Protein AF-A0A344W932-F1 (afdb_monomer)

Secondary structure (DSSP, 8-state):
--HHHHHIIIIIHHHHHSHHHHHHHHHHHHHHHHHHHHHSSSHHHHHHIIIIIIHHHTTSSSSEEEEEEEGGGTTPPS-TTEEEEESS-HHHHHHHHHHHHTSTT--HHHHHHHTHHHHGGGGEEEEEETTTTSTTTB--S-S-HHHHHTTTTBTT--EEE-HHHHHHHHHHHHT------

Solvent-accessible surface area (backbone atoms only — not comparable to full-atom values): 9748 Å² total; per-residue (Å²): 127,46,48,53,60,49,22,49,74,66,32,44,60,56,50,60,66,30,66,60,55,32,49,45,24,50,50,27,32,53,50,31,57,62,49,41,77,76,19,66,77,49,67,71,44,31,53,46,37,20,31,51,38,37,22,31,26,22,59,38,63,76,50,41,77,29,31,35,21,28,61,93,35,54,90,57,75,92,48,98,63,48,43,78,44,51,61,58,32,36,50,54,37,14,51,56,50,48,59,53,60,70,38,96,82,56,47,71,70,58,38,58,75,75,42,45,76,81,49,50,51,52,38,21,24,32,37,31,35,52,74,53,70,32,68,91,26,36,54,71,98,76,68,55,71,67,42,30,36,55,44,70,43,45,59,90,62,58,72,43,80,23,66,71,51,36,53,53,46,52,54,49,52,74,66,60,72,77,79,86,1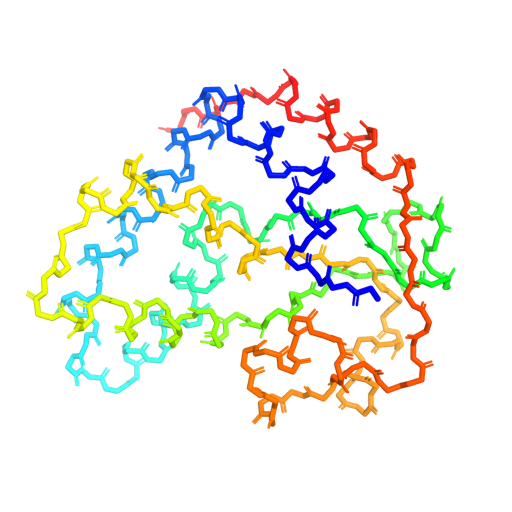26

Structure (mmCIF, N/CA/C/O backbone):
data_AF-A0A344W932-F1
#
_entry.id   AF-A0A344W932-F1
#
loop_
_atom_site.group_PDB
_atom_site.id
_atom_site.type_symbol
_atom_site.label_atom_id
_atom_site.label_alt_id
_atom_site.label_comp_id
_atom_site.label_asym_id
_atom_site.label_entity_id
_atom_site.label_seq_id
_atom_site.pdbx_PDB_ins_code
_atom_site.Cartn_x
_atom_site.Cartn_y
_atom_site.Cartn_z
_atom_site.occupancy
_atom_site.B_iso_or_equiv
_atom_site.auth_seq_id
_atom_site.auth_comp_id
_atom_site.auth_asym_id
_atom_site.auth_atom_id
_atom_site.pdbx_PDB_model_num
ATOM 1 N N . MET A 1 1 ? 5.923 -15.553 -8.377 1.00 89.62 1 MET A N 1
ATOM 2 C CA . MET A 1 1 ? 6.201 -14.337 -7.582 1.00 89.62 1 MET A CA 1
ATOM 3 C C . MET A 1 1 ? 4.904 -13.943 -6.907 1.00 89.62 1 MET A C 1
ATOM 5 O O . MET A 1 1 ? 3.889 -13.941 -7.589 1.00 89.62 1 MET A O 1
ATOM 9 N N . ASN A 1 2 ? 4.930 -13.654 -5.610 1.00 96.88 2 ASN A N 1
ATOM 10 C CA . ASN A 1 2 ? 3.768 -13.218 -4.841 1.00 96.88 2 ASN A CA 1
ATOM 11 C C . ASN A 1 2 ? 4.062 -11.823 -4.277 1.00 96.88 2 ASN A C 1
ATOM 13 O O . ASN A 1 2 ? 5.136 -11.599 -3.720 1.00 96.88 2 ASN A O 1
ATOM 17 N N . PHE A 1 3 ? 3.149 -10.868 -4.456 1.00 98.31 3 PHE A N 1
ATOM 18 C CA . PHE A 1 3 ? 3.412 -9.476 -4.101 1.00 98.31 3 PHE A CA 1
ATOM 19 C C . PHE A 1 3 ? 3.654 -9.270 -2.607 1.00 98.31 3 PHE A C 1
ATOM 21 O O . PHE A 1 3 ? 4.560 -8.526 -2.230 1.00 98.31 3 PHE A O 1
ATOM 28 N N . LYS A 1 4 ? 2.841 -9.918 -1.767 1.00 98.44 4 LYS A N 1
ATOM 29 C CA . LYS A 1 4 ? 2.933 -9.808 -0.312 1.00 98.44 4 LYS A CA 1
ATOM 30 C C . LYS A 1 4 ? 4.286 -10.323 0.159 1.00 98.44 4 LYS A C 1
ATOM 32 O O . LYS A 1 4 ? 4.973 -9.621 0.898 1.00 98.44 4 LYS A O 1
ATOM 37 N N . ASP A 1 5 ? 4.690 -11.494 -0.322 1.00 98.31 5 ASP A N 1
ATOM 38 C CA . ASP A 1 5 ? 5.951 -12.123 0.076 1.00 98.31 5 ASP A CA 1
ATOM 39 C C . ASP A 1 5 ? 7.158 -11.277 -0.337 1.00 98.31 5 ASP A C 1
ATOM 41 O O . ASP A 1 5 ? 8.039 -11.006 0.480 1.00 98.31 5 ASP A O 1
ATOM 45 N N . GLU A 1 6 ? 7.171 -10.774 -1.575 1.00 98.19 6 GLU A N 1
ATOM 46 C CA . GLU A 1 6 ? 8.249 -9.909 -2.062 1.00 98.19 6 GLU A CA 1
ATOM 47 C C . GLU A 1 6 ? 8.301 -8.567 -1.318 1.00 98.19 6 GLU A C 1
ATOM 49 O O . GLU A 1 6 ? 9.376 -8.113 -0.923 1.00 98.19 6 GLU A O 1
ATOM 54 N N . PHE A 1 7 ? 7.156 -7.920 -1.080 1.00 98.31 7 PHE A N 1
ATOM 55 C CA . PHE A 1 7 ? 7.111 -6.674 -0.309 1.00 98.31 7 PHE A CA 1
ATOM 56 C C . PHE A 1 7 ? 7.635 -6.885 1.118 1.00 98.31 7 PHE A C 1
ATOM 58 O O . PHE A 1 7 ? 8.452 -6.096 1.611 1.00 98.31 7 PHE A O 1
ATOM 65 N N . ASN A 1 8 ? 7.189 -7.967 1.762 1.00 98.25 8 ASN A N 1
ATOM 66 C CA . ASN A 1 8 ? 7.561 -8.311 3.128 1.00 98.25 8 ASN A CA 1
ATOM 67 C C . ASN A 1 8 ? 9.055 -8.587 3.255 1.00 98.25 8 ASN A C 1
ATOM 69 O O . ASN A 1 8 ? 9.704 -8.030 4.140 1.00 98.25 8 ASN A O 1
ATOM 73 N N . LYS A 1 9 ? 9.602 -9.372 2.325 1.00 97.56 9 LYS A N 1
ATOM 74 C CA . LYS A 1 9 ? 11.029 -9.678 2.238 1.00 97.56 9 LYS A CA 1
ATOM 75 C C . LYS A 1 9 ? 11.884 -8.425 2.031 1.00 97.56 9 LYS A C 1
ATOM 77 O O . LYS A 1 9 ? 12.947 -8.297 2.634 1.00 97.56 9 LYS A O 1
ATOM 82 N N . ASN A 1 10 ? 11.446 -7.509 1.168 1.00 96.62 10 ASN A N 1
ATOM 83 C CA . ASN A 1 10 ? 12.315 -6.438 0.684 1.00 96.62 10 ASN A CA 1
ATOM 84 C C . ASN A 1 10 ? 12.270 -5.174 1.552 1.00 96.62 10 ASN A C 1
ATOM 86 O O . ASN A 1 10 ? 13.324 -4.583 1.818 1.00 96.62 10 ASN A O 1
ATOM 90 N N . LEU A 1 11 ? 11.072 -4.723 1.950 1.00 97.69 11 LEU A N 1
ATOM 91 C CA . LEU A 1 11 ? 10.885 -3.373 2.498 1.00 97.69 11 LEU A CA 1
ATOM 92 C C . LEU A 1 11 ? 9.936 -3.257 3.701 1.00 97.69 11 LEU A C 1
ATOM 94 O O . LEU A 1 11 ? 10.068 -2.264 4.415 1.00 97.69 11 LEU A O 1
ATOM 98 N N . ARG A 1 12 ? 9.042 -4.220 3.993 1.00 98.06 12 ARG A N 1
ATOM 99 C CA . ARG A 1 12 ? 8.123 -4.127 5.159 1.00 98.06 12 ARG A CA 1
ATOM 100 C C . ARG A 1 12 ? 8.870 -3.807 6.449 1.00 98.06 12 ARG A C 1
ATOM 102 O O . ARG A 1 12 ? 8.523 -2.856 7.144 1.00 98.06 12 ARG A O 1
ATOM 109 N N . ASP A 1 13 ? 9.906 -4.584 6.750 1.00 98.25 13 ASP A N 1
ATOM 110 C CA . ASP A 1 13 ? 10.657 -4.423 7.997 1.00 98.25 13 ASP A CA 1
ATOM 111 C C . ASP A 1 13 ? 11.526 -3.159 7.994 1.00 98.25 13 ASP A C 1
ATOM 113 O O . ASP A 1 13 ? 11.762 -2.587 9.053 1.00 98.25 13 ASP A O 1
ATOM 117 N N . ALA A 1 14 ? 11.923 -2.653 6.821 1.00 97.75 14 ALA A N 1
ATOM 118 C CA . ALA A 1 14 ? 12.576 -1.349 6.722 1.00 97.75 14 ALA A CA 1
ATOM 119 C C . ALA A 1 14 ? 11.595 -0.216 7.071 1.00 97.75 14 ALA A C 1
ATOM 121 O O . ALA A 1 14 ? 11.908 0.609 7.928 1.00 97.75 14 ALA A O 1
ATOM 122 N N . TYR A 1 15 ? 10.401 -0.211 6.461 1.00 97.38 15 TYR A N 1
ATOM 123 C CA . TYR A 1 15 ? 9.336 0.756 6.757 1.00 97.38 15 TYR A CA 1
ATOM 124 C C . TYR A 1 15 ? 8.955 0.734 8.242 1.00 97.38 15 TYR A C 1
ATOM 126 O O . TYR A 1 15 ? 8.916 1.778 8.887 1.00 97.38 15 TYR A O 1
ATOM 134 N N . TRP A 1 16 ? 8.718 -0.458 8.794 1.00 97.38 16 TRP A N 1
ATOM 135 C CA . TRP A 1 16 ? 8.296 -0.625 10.187 1.00 97.38 16 TRP A CA 1
ATOM 136 C C . TRP A 1 16 ? 9.422 -0.402 11.207 1.00 97.38 16 TRP A C 1
ATOM 138 O O . TRP A 1 16 ? 9.166 -0.046 12.358 1.00 97.38 16 TRP A O 1
ATOM 148 N N . GLY A 1 17 ? 10.672 -0.640 10.805 1.00 97.00 17 GLY A N 1
ATOM 149 C CA . GLY A 1 17 ? 11.851 -0.514 11.660 1.00 97.00 17 GLY A CA 1
ATOM 150 C C . GLY A 1 17 ? 12.281 0.932 11.914 1.00 97.00 17 GLY A C 1
ATOM 151 O O . GLY A 1 17 ? 12.929 1.199 12.924 1.00 97.00 17 GLY A O 1
ATOM 152 N N . ASN A 1 18 ? 11.908 1.882 11.049 1.00 96.50 18 ASN A N 1
ATOM 153 C CA . ASN A 1 18 ? 12.120 3.304 11.318 1.00 96.50 18 ASN A CA 1
ATOM 154 C C . ASN A 1 18 ? 11.007 3.839 12.234 1.00 96.50 18 ASN A C 1
ATOM 156 O O . ASN A 1 18 ? 9.842 3.871 11.846 1.00 96.50 18 ASN A O 1
ATOM 160 N N . ALA A 1 19 ? 11.372 4.311 13.430 1.00 96.06 19 ALA A N 1
ATOM 161 C CA . ALA A 1 19 ? 10.412 4.756 14.440 1.00 96.06 19 ALA A CA 1
ATOM 162 C C . ALA A 1 19 ? 9.511 5.916 13.978 1.00 96.06 19 ALA A C 1
ATOM 164 O O . ALA A 1 19 ? 8.306 5.861 14.199 1.00 96.06 19 ALA A O 1
ATOM 165 N N . GLN A 1 20 ? 10.069 6.930 13.309 1.00 94.94 20 GLN A N 1
ATOM 166 C CA . GLN A 1 20 ? 9.305 8.102 12.857 1.00 94.94 20 GLN A CA 1
ATOM 167 C C . GLN A 1 20 ? 8.357 7.755 11.706 1.00 94.94 20 GLN A C 1
ATOM 169 O O . GLN A 1 20 ? 7.253 8.283 11.615 1.00 94.94 20 GLN A O 1
ATOM 174 N N . MET A 1 21 ? 8.781 6.853 10.820 1.00 95.25 21 MET A N 1
ATOM 175 C CA . MET A 1 21 ? 7.947 6.383 9.718 1.00 95.25 21 MET A CA 1
ATOM 176 C C . MET A 1 21 ? 6.843 5.449 10.212 1.00 95.25 21 MET A C 1
ATOM 178 O O . MET A 1 21 ? 5.704 5.565 9.769 1.00 95.25 21 MET A O 1
ATOM 182 N N . ARG A 1 22 ? 7.155 4.560 11.163 1.00 96.19 22 ARG A N 1
ATOM 183 C CA . ARG A 1 22 ? 6.153 3.735 11.842 1.00 96.19 22 ARG A CA 1
ATOM 184 C C . ARG A 1 22 ? 5.109 4.608 12.530 1.00 96.19 22 ARG A C 1
ATOM 186 O O . ARG A 1 22 ? 3.925 4.379 12.329 1.00 96.19 22 ARG A O 1
ATOM 193 N N . GLU A 1 23 ? 5.531 5.626 13.274 1.00 95.69 23 GLU A N 1
ATOM 194 C CA . GLU A 1 23 ? 4.614 6.572 13.918 1.00 95.69 23 GLU A CA 1
ATOM 195 C C . GLU A 1 23 ? 3.706 7.275 12.890 1.00 95.69 23 GLU A C 1
ATOM 197 O O . GLU A 1 23 ? 2.489 7.298 13.068 1.00 95.69 23 GLU A O 1
ATOM 202 N N . GLU A 1 24 ? 4.257 7.762 11.769 1.00 95.12 24 GLU A N 1
ATOM 203 C CA . GLU A 1 24 ? 3.455 8.350 10.685 1.00 95.12 24 GLU A CA 1
ATOM 204 C C . GLU A 1 24 ? 2.429 7.349 10.123 1.00 95.12 24 GLU A C 1
ATOM 206 O O . GLU A 1 24 ? 1.264 7.702 9.925 1.00 95.12 24 GLU A O 1
ATOM 211 N N . ILE A 1 25 ? 2.836 6.101 9.879 1.00 97.00 25 ILE A N 1
ATOM 212 C CA . ILE A 1 25 ? 1.958 5.031 9.390 1.00 97.00 25 ILE A CA 1
ATOM 213 C C . ILE A 1 25 ? 0.813 4.778 10.379 1.00 97.00 25 ILE A C 1
ATOM 215 O O . ILE A 1 25 ? -0.354 4.788 9.982 1.00 97.00 25 ILE A O 1
ATOM 219 N N . GLU A 1 26 ? 1.133 4.577 11.658 1.00 97.56 26 GLU A N 1
ATOM 220 C CA . GLU A 1 26 ? 0.154 4.286 12.707 1.00 97.56 26 GLU A CA 1
ATOM 221 C C . GLU A 1 26 ? -0.840 5.439 12.889 1.00 97.56 26 GLU A C 1
ATOM 223 O O . GLU A 1 26 ? -2.047 5.213 12.987 1.00 97.56 26 GLU A O 1
ATOM 228 N N . GLU A 1 27 ? -0.364 6.685 12.904 1.00 96.31 27 GLU A N 1
ATOM 229 C CA . GLU A 1 27 ? -1.223 7.858 13.053 1.00 96.31 27 GLU A CA 1
ATOM 230 C C . GLU A 1 27 ? -2.158 8.069 11.864 1.00 96.31 27 GLU A C 1
ATOM 232 O O . GLU A 1 27 ? -3.342 8.363 12.060 1.00 96.31 27 GLU A O 1
ATOM 237 N N . ASN A 1 28 ? -1.658 7.900 10.637 1.00 97.00 28 ASN A N 1
ATOM 238 C CA . ASN A 1 28 ? -2.491 8.019 9.444 1.00 97.00 28 ASN A CA 1
ATOM 239 C C . ASN A 1 28 ? -3.553 6.919 9.401 1.00 97.00 28 ASN A C 1
ATOM 241 O O . ASN A 1 28 ? -4.721 7.219 9.135 1.00 97.00 28 ASN A O 1
ATOM 245 N N . PHE A 1 29 ? -3.188 5.682 9.746 1.00 98.00 29 PHE A N 1
ATOM 246 C CA . PHE A 1 29 ? -4.142 4.578 9.823 1.00 98.00 29 PHE A CA 1
ATOM 247 C C . PHE A 1 29 ? -5.203 4.856 10.889 1.00 98.00 29 PHE A C 1
ATOM 249 O O . PHE A 1 29 ? -6.404 4.803 10.616 1.00 98.00 29 PHE A O 1
ATOM 256 N N . A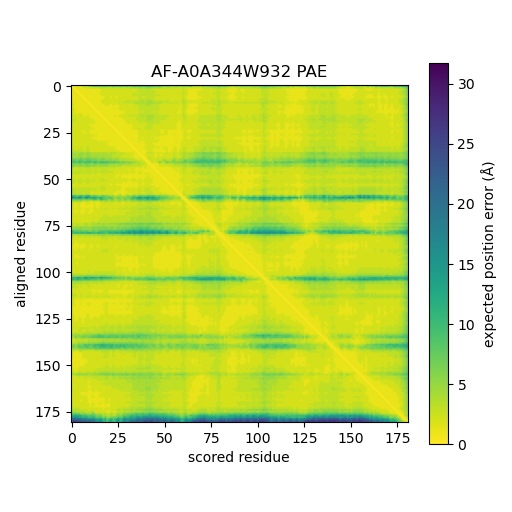RG A 1 30 ? -4.773 5.266 12.091 1.00 97.50 30 ARG A N 1
ATOM 257 C CA . ARG A 1 30 ? -5.662 5.644 13.196 1.00 97.50 30 ARG A CA 1
ATOM 258 C C . ARG A 1 30 ? -6.621 6.764 12.791 1.00 97.50 30 ARG A C 1
ATOM 260 O O . ARG A 1 30 ? -7.812 6.688 13.096 1.00 97.50 30 ARG A O 1
ATOM 267 N N . SER A 1 31 ? -6.120 7.795 12.111 1.00 96.38 31 SER A N 1
ATOM 268 C CA . SER A 1 31 ? -6.920 8.915 11.606 1.00 96.38 31 SER A CA 1
ATOM 269 C C . SER A 1 31 ? -7.948 8.455 10.571 1.00 96.38 31 SER A C 1
ATOM 271 O O . SER A 1 31 ? -9.129 8.791 10.687 1.00 96.38 31 SER A O 1
ATOM 273 N N . ALA A 1 32 ? -7.542 7.625 9.607 1.00 97.00 32 ALA A N 1
ATOM 274 C CA . ALA A 1 32 ? -8.447 7.066 8.611 1.00 97.00 32 ALA A CA 1
ATOM 275 C C . ALA A 1 32 ? -9.543 6.204 9.264 1.00 97.00 32 ALA A C 1
ATOM 277 O O . ALA A 1 32 ? -10.718 6.374 8.939 1.00 97.00 32 ALA A O 1
ATOM 278 N N . CYS A 1 33 ? -9.212 5.361 10.249 1.00 96.75 33 CYS A N 1
ATOM 279 C CA . CYS A 1 33 ? -10.206 4.601 11.016 1.00 96.75 33 CYS A CA 1
ATOM 280 C C . CYS A 1 33 ? -11.191 5.506 11.770 1.00 96.75 33 CYS A C 1
ATOM 282 O O . CYS A 1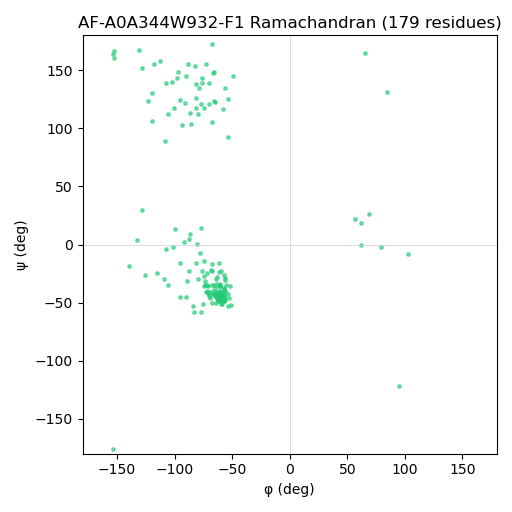 33 ? -12.386 5.231 11.772 1.00 96.75 33 CYS A O 1
ATOM 284 N N . LYS A 1 34 ? -10.739 6.608 12.384 1.00 95.69 34 LYS A N 1
ATOM 285 C CA . LYS A 1 34 ? -11.649 7.563 13.050 1.00 95.69 34 LYS A CA 1
ATOM 286 C C . LYS A 1 34 ? -12.642 8.187 12.064 1.00 95.69 34 LYS A C 1
ATOM 288 O O . LYS A 1 34 ? -13.818 8.330 12.389 1.00 95.69 34 LYS A O 1
ATOM 293 N N . GLN A 1 35 ? -12.185 8.511 10.854 1.00 96.19 35 GLN A N 1
ATOM 294 C CA . GLN A 1 35 ? -13.025 9.090 9.801 1.00 96.19 35 GLN A CA 1
ATOM 295 C C . GLN A 1 35 ? -14.084 8.113 9.265 1.00 96.19 35 GLN A C 1
ATOM 297 O O . GLN A 1 35 ? -15.110 8.562 8.758 1.00 96.19 35 GLN A O 1
ATOM 302 N N . TYR A 1 36 ? -13.881 6.797 9.404 1.00 96.44 36 TYR A N 1
ATOM 303 C CA . TYR A 1 36 ? -14.835 5.784 8.938 1.00 96.44 36 TYR A CA 1
ATOM 304 C C . TYR A 1 36 ? -16.225 5.964 9.556 1.00 96.44 36 TYR A C 1
ATOM 306 O O . TYR A 1 36 ? -17.225 5.932 8.845 1.00 96.44 36 TYR A O 1
ATOM 314 N N . ASN A 1 37 ? -16.299 6.235 10.863 1.00 91.06 37 ASN A N 1
ATOM 315 C CA . ASN A 1 37 ? -17.577 6.375 11.565 1.00 91.06 37 ASN A CA 1
ATOM 316 C C . ASN A 1 37 ? -18.447 7.511 11.014 1.00 91.06 37 ASN A C 1
ATOM 318 O O . ASN A 1 37 ? -19.666 7.373 10.989 1.00 91.06 37 ASN A O 1
ATOM 322 N N . ALA A 1 38 ? -17.830 8.598 10.546 1.00 92.88 38 ALA A N 1
ATOM 323 C CA . ALA A 1 38 ? -18.539 9.697 9.897 1.00 92.88 38 ALA A CA 1
ATOM 324 C C . ALA A 1 38 ? -18.872 9.389 8.424 1.00 92.88 38 ALA A C 1
ATOM 326 O O . ALA A 1 38 ? -19.865 9.882 7.895 1.00 92.88 38 ALA A O 1
ATOM 327 N N . ALA A 1 39 ? -18.049 8.578 7.756 1.00 94.81 39 ALA A N 1
ATOM 328 C CA . ALA A 1 39 ? -18.176 8.293 6.331 1.00 94.81 39 ALA A CA 1
ATOM 329 C C . ALA A 1 39 ? -19.112 7.120 5.996 1.00 94.81 39 ALA A C 1
ATOM 331 O O . ALA A 1 39 ? -19.603 7.061 4.873 1.00 94.81 39 ALA A O 1
ATOM 332 N N . LYS A 1 40 ? -19.353 6.187 6.928 1.00 93.62 40 LYS A N 1
ATOM 333 C CA . LYS A 1 40 ? -19.992 4.890 6.637 1.00 93.62 40 LYS A CA 1
ATOM 334 C C . LYS A 1 40 ? -21.467 4.949 6.228 1.00 93.62 40 LYS A C 1
ATOM 336 O O . LYS A 1 40 ? -21.935 4.018 5.583 1.00 93.62 40 LYS A O 1
ATOM 341 N N . THR A 1 41 ? -22.195 6.013 6.575 1.00 90.38 41 THR A N 1
ATOM 342 C CA . THR A 1 41 ? -23.639 6.104 6.284 1.00 90.38 41 THR A CA 1
ATOM 343 C C . THR A 1 41 ? -23.922 6.601 4.861 1.00 90.38 41 THR A C 1
ATOM 345 O O . THR A 1 41 ? -24.649 5.926 4.133 1.00 90.38 41 THR A O 1
ATOM 348 N N . PRO A 1 42 ? -23.370 7.742 4.399 1.00 91.88 42 PRO A N 1
ATOM 349 C CA . PRO A 1 42 ? -23.628 8.211 3.041 1.00 91.88 42 PRO A CA 1
ATOM 350 C C . PRO A 1 42 ? -22.724 7.489 2.034 1.00 91.88 42 PRO A C 1
ATOM 352 O O . PRO A 1 42 ? -21.499 7.528 2.149 1.00 91.88 42 PRO A O 1
ATOM 355 N N . TYR A 1 43 ? -23.306 6.887 0.993 1.00 89.75 43 TYR A N 1
ATOM 356 C CA . TYR A 1 43 ? -22.556 6.107 -0.005 1.00 89.75 43 TYR A CA 1
ATOM 357 C C . TYR A 1 43 ? -21.386 6.880 -0.643 1.00 89.75 43 TYR A C 1
ATOM 359 O O . TYR A 1 43 ? -20.284 6.352 -0.803 1.00 89.75 43 TYR A O 1
ATOM 367 N N . ASN A 1 44 ? -21.601 8.150 -0.995 1.00 93.38 44 ASN A N 1
ATOM 368 C CA . ASN A 1 44 ? -20.568 9.003 -1.586 1.00 93.38 44 ASN A CA 1
ATOM 369 C C . ASN A 1 44 ? -19.401 9.267 -0.618 1.00 93.38 44 ASN A C 1
ATOM 371 O O . ASN A 1 44 ? -18.244 9.273 -1.046 1.00 93.38 44 ASN A O 1
ATOM 375 N N . GLN A 1 45 ? -19.688 9.437 0.675 1.00 96.31 45 GLN A N 1
ATOM 376 C CA . GLN A 1 45 ? -18.675 9.608 1.716 1.00 96.31 45 GLN A CA 1
ATOM 377 C C . GLN A 1 45 ? -17.906 8.309 1.950 1.00 96.31 45 GLN A C 1
ATOM 379 O O . GLN A 1 45 ? -16.677 8.335 1.994 1.00 96.31 45 GLN A O 1
ATOM 384 N N . LEU A 1 46 ? -18.596 7.167 1.993 1.00 97.25 46 LEU A N 1
ATOM 385 C CA . LEU A 1 46 ? -17.964 5.858 2.134 1.00 97.25 46 LEU A CA 1
ATOM 386 C C . LEU A 1 46 ? -17.035 5.550 0.951 1.00 97.25 46 LEU A C 1
ATOM 388 O O . LEU A 1 46 ? -15.890 5.144 1.144 1.00 97.25 46 LEU A O 1
ATOM 392 N N . SER A 1 47 ? -17.477 5.825 -0.278 1.00 96.94 47 SER A N 1
ATOM 393 C CA . SER A 1 47 ? -16.645 5.693 -1.482 1.00 96.94 47 SER A CA 1
ATOM 394 C C . SER A 1 47 ? -15.409 6.606 -1.431 1.00 96.94 47 SER A C 1
ATOM 396 O O . SER A 1 47 ? -14.284 6.176 -1.716 1.00 96.94 47 SER A O 1
ATOM 398 N N . GLY A 1 48 ? -15.590 7.857 -0.992 1.00 97.38 48 GLY A N 1
ATOM 399 C CA . GLY A 1 48 ? -14.501 8.807 -0.767 1.00 97.38 48 GLY A CA 1
ATOM 400 C C . GLY A 1 48 ? -13.509 8.340 0.302 1.00 97.38 48 GLY A C 1
ATOM 401 O O . GLY A 1 48 ? -12.296 8.448 0.100 1.00 97.38 48 GLY A O 1
ATOM 402 N N . TRP A 1 49 ? -14.005 7.775 1.401 1.00 97.94 49 TRP A N 1
ATOM 403 C CA . TRP A 1 49 ? -13.196 7.211 2.475 1.00 97.94 49 TRP A CA 1
ATOM 404 C C . TRP A 1 49 ? -12.384 6.007 1.991 1.00 97.94 49 TRP A C 1
ATOM 406 O O . TRP A 1 49 ? -11.159 6.020 2.138 1.00 97.94 49 TRP A O 1
ATOM 416 N N . ARG A 1 50 ? -13.026 5.034 1.321 1.00 97.94 50 ARG A N 1
ATOM 417 C CA . ARG A 1 50 ? -12.372 3.831 0.773 1.00 97.94 50 ARG A CA 1
ATOM 418 C C . ARG A 1 50 ? -11.203 4.212 -0.126 1.00 97.94 50 ARG A C 1
ATOM 420 O O . ARG A 1 50 ? -10.078 3.770 0.082 1.00 97.94 50 ARG A O 1
ATOM 427 N N . LYS A 1 51 ? -11.456 5.080 -1.109 1.00 96.56 51 LYS A N 1
ATOM 428 C CA . LYS A 1 51 ? -10.468 5.447 -2.128 1.00 96.56 51 LYS A CA 1
ATOM 429 C C . LYS A 1 51 ? -9.389 6.392 -1.604 1.00 96.56 51 LYS A C 1
ATOM 431 O O . LYS A 1 51 ? -8.207 6.164 -1.848 1.00 96.56 51 LYS A O 1
ATOM 436 N N . ASN A 1 52 ? -9.780 7.496 -0.966 1.00 95.75 52 ASN A N 1
ATOM 437 C CA . ASN A 1 52 ? -8.860 8.602 -0.697 1.00 95.75 52 ASN A CA 1
ATOM 438 C C . ASN A 1 52 ? -8.237 8.517 0.692 1.00 95.75 52 ASN A C 1
ATOM 440 O O . ASN A 1 52 ? -7.028 8.717 0.807 1.00 95.75 52 ASN A O 1
ATOM 444 N N . GLN A 1 53 ? -9.039 8.234 1.721 1.00 96.38 53 GLN A N 1
ATOM 445 C CA . GLN A 1 53 ? -8.560 8.265 3.102 1.00 96.38 53 GLN A CA 1
ATOM 446 C C . GLN A 1 53 ? -7.877 6.960 3.473 1.00 96.38 53 GLN A C 1
ATOM 448 O O . GLN A 1 53 ? -6.687 6.974 3.763 1.00 96.38 53 GLN A O 1
ATOM 453 N N . MET A 1 54 ? -8.573 5.830 3.369 1.00 97.88 54 MET A N 1
ATOM 454 C CA . MET A 1 54 ? -7.985 4.541 3.712 1.00 97.88 54 MET A CA 1
ATOM 455 C C . MET A 1 54 ? -7.047 4.040 2.611 1.00 97.88 54 MET A C 1
ATOM 457 O O . MET A 1 54 ? -5.849 3.870 2.825 1.00 97.88 54 MET A O 1
ATOM 461 N N . GLY A 1 55 ? -7.552 3.882 1.389 1.00 97.44 55 GLY A N 1
ATOM 462 C CA . GLY A 1 55 ? -6.770 3.327 0.289 1.00 97.44 55 GLY A CA 1
ATOM 463 C C . GLY A 1 55 ? -5.605 4.197 -0.166 1.00 97.44 55 GLY A C 1
ATOM 464 O O . GLY A 1 55 ? -4.521 3.703 -0.468 1.00 97.44 55 GLY A O 1
ATOM 465 N N . GLY A 1 56 ? -5.828 5.508 -0.219 1.00 95.75 56 GLY A N 1
ATOM 466 C CA . GLY A 1 56 ? -4.850 6.464 -0.716 1.00 95.75 56 GLY A CA 1
ATOM 467 C C . GLY A 1 56 ? -3.898 7.004 0.344 1.00 95.75 56 GLY A C 1
ATOM 468 O O . GLY A 1 56 ? -2.782 7.355 -0.014 1.00 95.75 56 GLY A O 1
ATOM 469 N N . ARG A 1 57 ? -4.317 7.128 1.607 1.00 95.50 57 ARG A N 1
ATOM 470 C CA . ARG A 1 57 ? -3.551 7.816 2.666 1.00 95.50 57 ARG A CA 1
ATOM 471 C C . ARG A 1 57 ? -3.466 7.031 3.975 1.00 95.50 57 ARG A C 1
ATOM 473 O O . ARG A 1 57 ? -2.880 7.530 4.927 1.00 95.50 57 ARG A O 1
ATOM 480 N N . GLY A 1 58 ? -3.996 5.807 4.025 1.00 96.56 58 GLY A N 1
ATOM 481 C CA . GLY A 1 58 ? -4.120 5.031 5.262 1.00 96.56 58 GLY A CA 1
ATOM 482 C C . GLY A 1 58 ? -2.795 4.702 5.945 1.00 96.56 58 GLY A C 1
ATOM 483 O O . GLY A 1 58 ? -2.805 4.363 7.114 1.00 96.56 58 GLY A O 1
ATOM 484 N N . VAL A 1 59 ? -1.660 4.842 5.257 1.00 96.00 59 VAL A N 1
ATOM 485 C CA . VAL A 1 59 ? -0.310 4.665 5.823 1.00 96.00 59 VAL A CA 1
ATOM 486 C C . VAL A 1 59 ? 0.601 5.867 5.528 1.00 96.00 59 VAL A C 1
ATOM 488 O O . VAL A 1 59 ? 1.812 5.729 5.376 1.00 96.00 59 VAL A O 1
ATOM 491 N N . GLY A 1 60 ? 0.014 7.061 5.397 1.00 88.06 60 GLY A N 1
ATOM 492 C CA . GLY A 1 60 ? 0.735 8.312 5.154 1.00 88.06 60 GLY A CA 1
ATOM 493 C C . GLY A 1 60 ? 0.819 8.679 3.678 1.00 88.06 60 GLY A C 1
ATOM 494 O O . GLY A 1 60 ? -0.204 8.871 3.010 1.00 88.06 60 GLY A O 1
ATOM 495 N N . ARG A 1 61 ? 2.045 8.833 3.154 1.00 77.56 61 ARG A N 1
ATOM 496 C CA . ARG A 1 61 ? 2.275 9.120 1.725 1.00 77.56 61 ARG A CA 1
ATOM 497 C C . ARG A 1 61 ? 1.468 8.148 0.870 1.00 77.56 61 ARG A C 1
ATOM 499 O O . ARG A 1 61 ? 1.316 6.991 1.241 1.00 77.56 61 ARG A O 1
ATOM 506 N N . ARG A 1 62 ? 0.968 8.614 -0.285 1.00 85.81 62 ARG A N 1
ATOM 507 C CA . ARG A 1 62 ? 0.178 7.786 -1.210 1.00 85.81 62 ARG A CA 1
ATOM 508 C C . ARG A 1 62 ? 0.950 6.519 -1.561 1.00 85.81 62 ARG A C 1
ATOM 510 O O . ARG A 1 62 ? 1.715 6.601 -2.510 1.00 85.81 62 ARG A O 1
ATOM 517 N N . GLY A 1 63 ? 0.748 5.419 -0.836 1.00 92.94 63 GLY A N 1
ATOM 518 C CA . GLY A 1 63 ? 1.396 4.107 -0.939 1.00 92.94 63 GLY A CA 1
ATOM 519 C C . GLY A 1 63 ? 2.899 4.018 -0.617 1.00 92.94 63 GLY A C 1
ATOM 520 O O . GLY A 1 63 ? 3.626 5.012 -0.598 1.00 92.94 63 GLY A O 1
ATOM 521 N N . LEU A 1 64 ? 3.359 2.781 -0.426 1.00 97.19 64 LEU A N 1
ATOM 522 C CA . LEU A 1 64 ? 4.725 2.386 -0.067 1.00 97.19 64 LEU A CA 1
ATOM 523 C C . LEU A 1 64 ? 5.415 1.748 -1.279 1.00 97.19 64 LEU A C 1
ATOM 525 O O . LEU A 1 64 ? 4.796 0.982 -2.014 1.00 97.19 64 LEU A O 1
ATOM 529 N N . LYS A 1 65 ? 6.692 2.036 -1.538 1.00 97.00 65 LYS A N 1
ATOM 530 C CA . LYS A 1 65 ? 7.393 1.407 -2.670 1.00 97.00 65 LYS A CA 1
ATOM 531 C C . LYS A 1 65 ? 7.755 -0.026 -2.293 1.00 97.00 65 LYS A C 1
ATOM 533 O O . LYS A 1 65 ? 8.190 -0.269 -1.181 1.00 97.00 65 LYS A O 1
ATOM 538 N N . SER A 1 66 ? 7.596 -0.971 -3.215 1.00 97.19 66 SER A N 1
ATOM 539 C CA . SER A 1 66 ? 7.917 -2.390 -2.965 1.00 97.19 66 SER A CA 1
ATOM 540 C C . SER A 1 66 ? 9.315 -2.811 -3.414 1.00 97.19 66 SER A C 1
ATOM 542 O O . SER A 1 66 ? 9.786 -3.877 -3.033 1.00 97.19 66 SER A O 1
ATOM 544 N N . GLY A 1 67 ? 9.972 -1.999 -4.247 1.00 96.25 67 GLY A N 1
ATOM 545 C CA . GLY A 1 67 ? 11.195 -2.416 -4.933 1.00 96.25 67 GLY A CA 1
ATOM 546 C C . GLY A 1 67 ? 10.952 -3.300 -6.159 1.00 96.25 67 GLY A C 1
ATOM 547 O O . GLY A 1 67 ? 11.903 -3.614 -6.864 1.00 96.25 67 GLY A O 1
ATOM 548 N N . LEU A 1 68 ? 9.702 -3.653 -6.468 1.00 97.94 68 LEU A N 1
ATOM 549 C CA . LEU A 1 68 ? 9.358 -4.365 -7.696 1.00 97.94 68 LEU A CA 1
ATOM 550 C C . LEU A 1 68 ? 9.077 -3.405 -8.853 1.00 97.94 68 LEU A C 1
ATOM 552 O O . LEU A 1 68 ? 8.673 -2.245 -8.677 1.00 97.94 68 LEU A O 1
ATOM 556 N N . CYS A 1 69 ? 9.260 -3.915 -10.065 1.00 98.12 69 CYS A N 1
ATOM 557 C CA . CYS A 1 69 ? 8.984 -3.192 -11.293 1.00 98.12 69 CY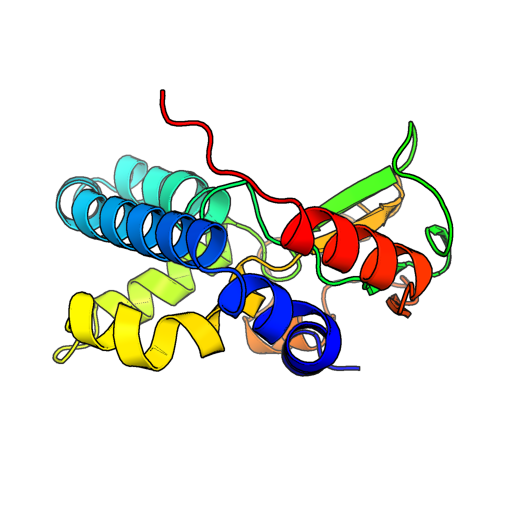S A CA 1
ATOM 558 C C . CYS A 1 69 ? 8.629 -4.124 -12.457 1.00 98.12 69 CYS A C 1
ATOM 560 O O . CYS A 1 69 ? 8.879 -5.325 -12.407 1.00 98.12 69 CYS A O 1
ATOM 562 N N . SER A 1 70 ? 8.090 -3.564 -13.539 1.00 98.19 70 SER A N 1
ATOM 563 C CA . SER A 1 70 ? 8.130 -4.220 -14.853 1.00 98.19 70 SER A CA 1
ATOM 564 C C . SER A 1 70 ? 9.578 -4.323 -15.346 1.00 98.19 70 SER A C 1
ATOM 566 O O . SER A 1 70 ? 10.343 -3.372 -15.151 1.00 98.19 70 SER A O 1
ATOM 568 N N . LYS A 1 71 ? 9.930 -5.366 -16.106 1.00 97.69 71 LYS A N 1
ATOM 569 C CA . LYS A 1 71 ? 11.243 -5.479 -16.775 1.00 97.69 71 LYS A CA 1
ATOM 570 C C . LYS A 1 71 ? 11.589 -4.235 -17.603 1.00 97.69 71 LYS A C 1
ATOM 572 O O . LYS A 1 71 ? 12.730 -3.785 -17.591 1.00 97.69 71 LYS A O 1
ATOM 577 N N . ASN A 1 72 ? 10.594 -3.606 -18.230 1.00 97.19 72 ASN A N 1
ATOM 578 C CA . ASN A 1 72 ? 10.762 -2.372 -19.007 1.00 97.19 72 ASN A CA 1
ATOM 579 C C . ASN A 1 72 ? 11.130 -1.139 -18.164 1.00 97.19 72 ASN A C 1
ATOM 581 O O . ASN A 1 72 ? 11.601 -0.134 -18.706 1.00 97.19 72 ASN A O 1
ATOM 585 N N . ALA A 1 73 ? 10.934 -1.199 -16.849 1.00 97.44 73 ALA A N 1
ATOM 586 C CA . ALA A 1 73 ? 11.251 -0.142 -15.893 1.00 97.44 73 ALA A CA 1
ATOM 587 C C . ALA A 1 73 ? 12.470 -0.463 -15.007 1.00 97.44 73 ALA A C 1
ATOM 589 O O . ALA A 1 73 ? 12.889 0.398 -14.225 1.00 97.44 73 ALA A O 1
ATOM 590 N N . LEU A 1 74 ? 13.049 -1.662 -15.134 1.00 97.56 74 LEU A N 1
ATOM 591 C CA . LEU A 1 74 ? 14.185 -2.123 -14.338 1.00 97.56 74 LEU A CA 1
ATOM 592 C C . LEU A 1 74 ? 15.372 -1.158 -14.442 1.00 97.56 74 LEU A C 1
ATOM 594 O O . LEU A 1 74 ? 15.722 -0.697 -15.529 1.00 97.56 74 LEU A O 1
ATOM 598 N N . ASN A 1 75 ? 15.987 -0.837 -13.300 1.00 92.69 75 ASN A N 1
ATOM 599 C CA . ASN A 1 75 ? 17.135 0.068 -13.166 1.00 92.69 75 ASN A CA 1
ATOM 600 C C . ASN A 1 75 ? 16.895 1.522 -13.614 1.00 92.69 75 ASN A C 1
ATOM 602 O O . ASN A 1 75 ? 17.793 2.356 -13.475 1.00 92.69 75 ASN A O 1
ATOM 606 N N . LYS A 1 76 ? 15.695 1.880 -14.089 1.00 93.38 76 LYS A N 1
ATOM 607 C CA . LYS A 1 76 ? 15.381 3.252 -14.502 1.00 93.38 76 LYS A CA 1
ATOM 608 C C . LYS A 1 76 ? 15.027 4.115 -13.293 1.00 93.38 76 LYS A C 1
ATOM 610 O O . LYS A 1 76 ? 14.301 3.688 -12.393 1.00 93.38 76 LYS A O 1
ATOM 615 N N . ILE A 1 77 ? 15.531 5.342 -13.268 1.00 89.94 77 ILE A N 1
ATOM 616 C CA . ILE A 1 77 ? 15.130 6.354 -12.283 1.00 89.94 77 ILE A CA 1
ATOM 617 C C . ILE A 1 77 ? 13.763 6.901 -12.690 1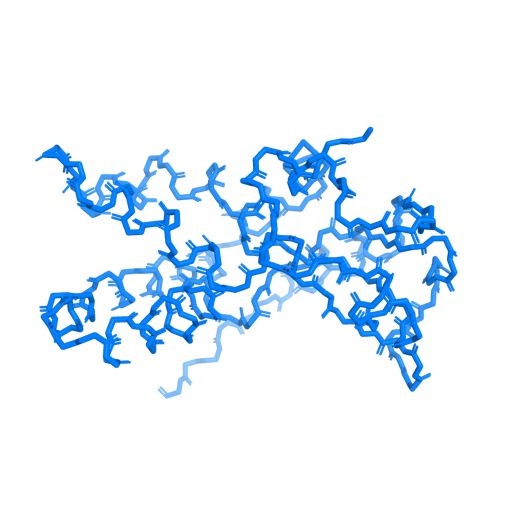.00 89.94 77 ILE A C 1
ATOM 619 O O . ILE A 1 77 ? 13.486 7.025 -13.882 1.00 89.94 77 ILE A O 1
ATOM 623 N N . MET A 1 78 ? 12.911 7.202 -11.708 1.00 91.38 78 MET A N 1
ATOM 624 C CA . MET A 1 78 ? 11.592 7.780 -11.958 1.00 91.38 78 MET A CA 1
ATOM 625 C C . MET A 1 78 ? 11.734 9.099 -12.736 1.00 91.38 78 MET A C 1
ATOM 627 O O . MET A 1 78 ? 12.355 10.036 -12.244 1.00 91.38 78 MET A O 1
ATOM 631 N N . LYS A 1 79 ? 11.190 9.133 -13.955 1.00 90.69 79 LYS A N 1
ATOM 632 C CA . LYS A 1 79 ? 11.229 10.253 -14.909 1.00 90.69 79 LYS A CA 1
ATOM 633 C C . LYS A 1 79 ? 10.013 10.187 -15.839 1.00 90.69 79 LYS A C 1
ATOM 635 O O . LYS A 1 79 ? 9.188 9.276 -15.710 1.00 90.69 79 LYS A O 1
ATOM 640 N N . ASP A 1 80 ? 9.936 11.089 -16.814 1.00 80.38 80 ASP A N 1
ATOM 641 C CA . ASP A 1 80 ? 8.910 11.038 -17.855 1.00 80.38 80 ASP A CA 1
ATOM 642 C C . ASP A 1 80 ? 8.881 9.678 -18.566 1.00 80.38 80 ASP A C 1
ATOM 644 O O . ASP A 1 80 ? 9.894 9.163 -19.040 1.00 80.38 80 ASP A O 1
ATOM 648 N N . GLY A 1 81 ? 7.697 9.063 -18.569 1.00 92.94 81 GLY A N 1
ATOM 649 C CA . GLY A 1 81 ? 7.456 7.724 -19.114 1.00 92.94 81 GLY A CA 1
ATOM 650 C C . GLY A 1 81 ? 7.332 6.609 -18.071 1.00 92.94 81 GLY A C 1
ATOM 651 O O . GLY A 1 81 ? 6.913 5.512 -18.430 1.00 92.94 81 GLY A O 1
ATOM 652 N N . LEU A 1 82 ? 7.610 6.874 -16.790 1.00 97.00 82 LEU A N 1
ATOM 653 C CA . LEU A 1 82 ? 7.398 5.926 -15.688 1.00 97.00 82 LEU A CA 1
ATOM 654 C C . LEU A 1 82 ? 6.296 6.400 -14.737 1.00 97.00 82 LEU A C 1
ATOM 656 O O . LEU A 1 82 ? 5.960 7.585 -14.683 1.00 97.00 82 LEU A O 1
ATOM 660 N N . THR A 1 83 ? 5.717 5.461 -13.994 1.00 97.12 83 THR A N 1
ATOM 661 C CA . THR A 1 83 ? 4.720 5.741 -12.960 1.00 97.12 83 THR A CA 1
ATOM 662 C C . THR A 1 83 ? 4.738 4.670 -11.871 1.00 97.12 83 THR A C 1
ATOM 664 O O . THR A 1 83 ? 5.250 3.565 -12.064 1.00 97.12 83 THR A O 1
ATOM 667 N N . TRP A 1 84 ? 4.184 5.014 -10.709 1.00 96.75 84 TRP A N 1
ATOM 668 C CA . TRP A 1 84 ? 3.917 4.066 -9.634 1.00 96.75 84 TRP A CA 1
ATOM 669 C C . TRP A 1 84 ? 2.478 3.576 -9.723 1.00 96.75 84 TRP A C 1
ATOM 671 O O . TRP A 1 84 ? 1.554 4.389 -9.649 1.00 96.75 84 TRP A O 1
ATOM 681 N N . ASP A 1 85 ? 2.304 2.266 -9.803 1.00 97.19 85 ASP A N 1
ATOM 682 C CA . ASP A 1 85 ? 0.998 1.623 -9.729 1.00 97.19 85 ASP A CA 1
ATOM 683 C C . ASP A 1 85 ? 0.776 1.012 -8.340 1.00 97.19 85 ASP A C 1
ATOM 685 O O . ASP A 1 85 ? 1.710 0.464 -7.751 1.00 97.19 85 ASP A O 1
ATOM 689 N N . HIS A 1 86 ? -0.440 1.128 -7.801 1.00 97.12 86 HIS A N 1
ATOM 690 C CA . HIS A 1 86 ? -0.806 0.433 -6.562 1.00 97.12 86 HIS A CA 1
ATOM 691 C C . HIS A 1 86 ? -1.299 -0.959 -6.942 1.00 97.12 86 HIS A C 1
ATOM 693 O O . HIS A 1 86 ? -2.383 -1.071 -7.508 1.00 97.12 86 HIS A O 1
ATOM 699 N N . VAL A 1 87 ? -0.557 -2.001 -6.567 1.00 97.69 87 VAL A N 1
ATOM 700 C CA . VAL A 1 87 ? -0.851 -3.387 -6.980 1.00 97.69 87 VAL A CA 1
ATOM 701 C C . VAL A 1 87 ? -2.268 -3.794 -6.586 1.00 97.69 87 VAL A C 1
ATOM 703 O O . VAL A 1 87 ? -3.061 -4.283 -7.392 1.00 97.69 87 VAL A O 1
ATOM 706 N N . ILE A 1 88 ? -2.650 -3.524 -5.339 1.00 97.88 88 ILE A N 1
ATOM 707 C CA . ILE A 1 88 ? -4.003 -3.844 -4.878 1.00 97.88 88 ILE A CA 1
ATOM 708 C C . ILE A 1 88 ? -5.031 -2.866 -5.471 1.00 97.88 88 ILE A C 1
ATOM 710 O O . ILE A 1 88 ? -6.142 -3.249 -5.824 1.00 97.88 88 ILE A O 1
ATOM 714 N N . GLY A 1 89 ? -4.634 -1.622 -5.718 1.00 96.69 89 GLY A N 1
ATOM 715 C CA . GLY A 1 89 ? -5.517 -0.554 -6.171 1.00 96.69 89 GLY A CA 1
ATOM 716 C C . GLY A 1 89 ? -6.229 0.110 -4.995 1.00 96.69 89 GLY A C 1
ATOM 717 O O . GLY A 1 89 ? -6.806 -0.549 -4.136 1.00 96.69 89 GLY A O 1
ATOM 718 N N . ILE A 1 90 ? -6.201 1.443 -4.968 1.00 96.38 90 ILE A N 1
ATOM 719 C CA . ILE A 1 90 ? -6.601 2.234 -3.796 1.00 96.38 90 ILE A CA 1
ATOM 720 C C . ILE A 1 90 ? -8.026 1.946 -3.305 1.00 96.38 90 ILE A C 1
ATOM 722 O O . ILE A 1 90 ? -8.234 1.813 -2.108 1.00 96.38 90 ILE A O 1
ATOM 726 N N . THR A 1 91 ? -9.005 1.774 -4.193 1.00 96.69 91 THR A N 1
ATOM 727 C CA . THR A 1 91 ? -10.377 1.456 -3.766 1.00 96.69 91 THR A CA 1
ATOM 728 C C . THR A 1 91 ? -10.450 0.092 -3.082 1.00 96.69 91 THR A C 1
ATOM 730 O O . THR A 1 91 ? -11.033 -0.005 -2.006 1.00 96.69 91 THR A O 1
ATOM 733 N N . LYS A 1 92 ? -9.793 -0.931 -3.649 1.00 97.75 92 LYS A N 1
ATOM 734 C CA . LYS A 1 92 ? -9.815 -2.293 -3.105 1.00 97.75 92 LYS A CA 1
ATOM 735 C C . LYS A 1 92 ? -9.122 -2.379 -1.746 1.00 97.75 92 LYS A C 1
ATOM 737 O O . LYS A 1 92 ? -9.597 -3.096 -0.879 1.00 97.75 92 LYS A O 1
ATOM 742 N N . ILE A 1 93 ? -8.060 -1.597 -1.528 1.00 98.12 93 ILE A N 1
ATOM 743 C CA . ILE A 1 93 ? -7.442 -1.450 -0.199 1.00 98.12 93 ILE A CA 1
ATOM 744 C C . ILE A 1 93 ? -8.480 -0.962 0.820 1.00 98.12 93 ILE A C 1
ATOM 746 O O . ILE A 1 93 ? -8.603 -1.536 1.897 1.00 98.12 93 ILE A O 1
ATOM 750 N N . GLY A 1 94 ? -9.236 0.087 0.479 1.00 97.94 94 GLY A N 1
ATOM 751 C CA . GLY A 1 94 ? -10.277 0.632 1.348 1.00 97.94 94 GLY A CA 1
ATOM 752 C C . GLY A 1 94 ? -11.382 -0.371 1.675 1.00 97.94 94 GLY A C 1
ATOM 753 O O . GLY A 1 94 ? -11.767 -0.474 2.833 1.00 97.94 94 GLY A O 1
ATOM 754 N N . GLU A 1 95 ? -11.851 -1.122 0.677 1.00 97.75 95 GLU A N 1
ATOM 755 C CA . GLU A 1 95 ? -12.843 -2.197 0.850 1.00 97.75 95 GLU A CA 1
ATOM 756 C C . GLU A 1 95 ? -12.317 -3.311 1.765 1.00 97.75 95 GLU A C 1
ATOM 758 O O . GLU A 1 95 ? -12.994 -3.714 2.702 1.00 97.75 95 GLU A O 1
ATOM 763 N N . THR A 1 96 ? -11.076 -3.759 1.562 1.00 97.94 96 THR A N 1
ATOM 764 C CA . THR A 1 96 ? -10.460 -4.796 2.402 1.00 97.94 96 THR A CA 1
ATOM 765 C C . THR A 1 96 ? -10.315 -4.356 3.859 1.00 97.94 96 THR A C 1
ATOM 767 O O . THR A 1 96 ? -10.573 -5.138 4.768 1.00 97.94 96 THR A O 1
ATOM 770 N N . ILE A 1 97 ? -9.921 -3.105 4.115 1.00 98.12 97 ILE A N 1
ATOM 771 C CA . ILE A 1 97 ? -9.823 -2.607 5.493 1.00 98.12 97 ILE A CA 1
ATOM 772 C C . ILE A 1 97 ? -11.207 -2.385 6.115 1.00 98.12 97 ILE A C 1
ATOM 774 O O . ILE A 1 97 ? -11.378 -2.628 7.303 1.00 98.12 97 ILE A O 1
ATOM 778 N N . GLU A 1 98 ? -12.204 -1.957 5.345 1.00 97.81 98 GLU A N 1
ATOM 779 C CA . GLU A 1 98 ? -13.589 -1.880 5.824 1.00 97.81 98 GLU A CA 1
ATOM 780 C C . GLU A 1 98 ? -14.123 -3.246 6.264 1.00 97.81 98 GLU A C 1
ATOM 782 O O . GLU A 1 98 ? -14.710 -3.346 7.338 1.00 97.81 98 GLU A O 1
ATOM 787 N N . GLU A 1 99 ? -13.886 -4.296 5.471 1.00 97.12 99 GLU A N 1
ATOM 788 C CA . GLU A 1 99 ? -14.244 -5.674 5.828 1.00 97.12 99 GLU A CA 1
ATOM 789 C C . GLU A 1 99 ? -13.591 -6.094 7.155 1.00 97.12 99 GLU A C 1
ATOM 791 O O . GLU A 1 99 ? -14.226 -6.763 7.963 1.00 97.12 99 GLU A O 1
ATOM 796 N N . ILE A 1 100 ? -12.348 -5.668 7.415 1.00 96.81 100 ILE A N 1
ATOM 797 C CA . ILE A 1 100 ? -11.655 -5.906 8.691 1.00 96.81 100 ILE A CA 1
ATOM 798 C C . ILE A 1 100 ? -12.292 -5.105 9.834 1.00 96.81 100 ILE A C 1
ATOM 800 O O . ILE A 1 100 ? -12.527 -5.667 10.900 1.00 96.81 100 ILE A O 1
ATOM 804 N N . ILE A 1 101 ? -12.582 -3.819 9.619 1.00 95.81 101 ILE A N 1
ATOM 805 C CA . ILE A 1 101 ? -13.178 -2.932 10.632 1.00 95.81 101 ILE A CA 1
ATOM 806 C C . ILE A 1 101 ? -14.576 -3.407 11.045 1.00 95.81 101 ILE A C 1
ATOM 808 O O . ILE A 1 101 ? -14.963 -3.234 12.196 1.00 95.81 101 ILE A O 1
ATOM 812 N N . ASN A 1 102 ? -15.337 -3.988 10.118 1.00 94.81 102 ASN A N 1
ATOM 813 C CA . ASN A 1 102 ? -16.702 -4.451 10.368 1.00 94.81 102 ASN A CA 1
ATOM 814 C C . ASN A 1 102 ? -16.778 -5.822 11.062 1.00 94.81 102 ASN A C 1
ATOM 816 O O . ASN A 1 102 ? -17.882 -6.305 11.308 1.00 94.81 102 ASN A O 1
ATOM 820 N N . LYS A 1 103 ? -15.646 -6.458 11.385 1.00 94.12 103 LYS A N 1
ATOM 821 C CA . LYS A 1 103 ? -15.637 -7.668 12.219 1.00 94.12 103 LYS A CA 1
ATOM 822 C C . LYS A 1 103 ? -16.015 -7.305 13.656 1.00 94.12 103 LYS A C 1
ATOM 824 O O . LYS A 1 103 ? -15.541 -6.299 14.176 1.00 94.12 103 LYS A O 1
ATOM 829 N N . GLU A 1 104 ? -16.824 -8.144 14.302 1.00 79.06 104 GLU A N 1
ATOM 830 C CA . GLU A 1 104 ? -17.387 -7.878 15.640 1.00 79.06 104 GLU A CA 1
ATOM 831 C C . GLU A 1 104 ? -16.322 -7.593 16.714 1.00 79.06 104 GLU A C 1
ATOM 833 O O . GLU A 1 104 ? -16.552 -6.800 17.622 1.00 79.06 104 GLU A O 1
ATOM 838 N N . GLU A 1 105 ? -15.130 -8.176 16.576 1.00 88.06 105 GLU A N 1
ATOM 839 C CA . GLU A 1 105 ? -14.027 -8.060 17.538 1.00 88.06 105 GLU A CA 1
ATOM 840 C C . GLU A 1 105 ? -12.960 -7.025 17.137 1.00 88.06 105 GLU A C 1
ATOM 842 O O . GLU A 1 105 ? -11.852 -7.019 17.682 1.00 88.06 105 GLU A O 1
ATOM 847 N N . PHE A 1 106 ? -13.238 -6.156 16.158 1.00 92.94 106 PHE A N 1
ATOM 848 C CA . PHE A 1 106 ? -12.250 -5.178 15.712 1.00 92.94 106 PHE A CA 1
ATOM 849 C C . PHE A 1 106 ? -11.961 -4.126 16.795 1.00 92.94 106 PHE A C 1
ATOM 851 O O . PHE A 1 106 ? -12.714 -3.172 16.993 1.00 92.94 106 PHE A O 1
ATOM 858 N N . ASP A 1 107 ? -10.796 -4.246 17.434 1.00 96.12 107 ASP A N 1
ATOM 859 C CA . ASP A 1 107 ? -10.199 -3.173 18.224 1.00 96.12 107 ASP A CA 1
ATOM 860 C C . ASP A 1 107 ? -9.092 -2.467 17.435 1.00 96.12 107 ASP A C 1
ATOM 862 O O . ASP A 1 107 ? -8.053 -3.045 17.096 1.00 96.12 107 ASP A O 1
ATOM 866 N N . ARG A 1 108 ? -9.298 -1.171 17.181 1.00 95.88 108 ARG A N 1
ATOM 867 C CA . ARG A 1 108 ? -8.390 -0.342 16.379 1.00 95.88 108 ARG A CA 1
ATOM 868 C C . ARG A 1 108 ? -6.967 -0.341 16.936 1.00 95.88 108 ARG A C 1
ATOM 870 O O . ARG A 1 108 ? -6.021 -0.454 16.161 1.00 95.88 108 ARG A O 1
ATOM 877 N N . GLU A 1 109 ? -6.792 -0.152 18.244 1.00 97.19 109 GLU A N 1
ATOM 878 C CA . GLU A 1 109 ? -5.442 -0.024 18.810 1.00 97.19 109 GLU A CA 1
ATOM 879 C C . GLU A 1 109 ? -4.723 -1.379 18.874 1.00 97.19 109 GLU A C 1
ATOM 881 O O . GLU A 1 109 ? -3.519 -1.439 18.620 1.00 97.19 109 GLU A O 1
ATOM 886 N N . SER A 1 110 ? -5.440 -2.472 19.141 1.00 97.06 110 SER A N 1
ATOM 887 C CA . SER A 1 110 ? -4.921 -3.839 19.045 1.00 97.06 110 SER A CA 1
ATOM 888 C C . SER A 1 110 ? -4.490 -4.156 17.612 1.00 97.06 110 SER A C 1
ATOM 890 O O . SER A 1 110 ? -3.365 -4.616 17.418 1.00 97.06 110 SER A O 1
ATOM 892 N N . PHE A 1 111 ? -5.311 -3.829 16.606 1.00 97.75 111 PHE A N 1
ATOM 893 C CA . PHE A 1 111 ? -4.963 -4.033 15.196 1.00 97.75 111 PHE A CA 1
ATOM 894 C C . PHE A 1 111 ? -3.710 -3.244 14.799 1.00 97.75 111 PHE A C 1
ATOM 896 O O . PHE A 1 111 ? -2.786 -3.804 14.210 1.00 97.75 111 PHE A O 1
ATOM 903 N N . ILE A 1 112 ? -3.630 -1.959 15.170 1.00 97.81 112 ILE A N 1
ATOM 904 C CA . ILE A 1 112 ? -2.446 -1.124 14.910 1.00 97.81 112 ILE A CA 1
ATOM 905 C C . ILE A 1 112 ? -1.184 -1.765 15.502 1.00 97.81 112 ILE A C 1
ATOM 907 O O . ILE A 1 112 ? -0.168 -1.867 14.817 1.00 97.81 112 ILE A O 1
ATOM 911 N N . LYS A 1 113 ? -1.254 -2.236 16.752 1.00 96.38 113 LYS A N 1
ATOM 912 C CA . LYS A 1 113 ? -0.096 -2.793 17.465 1.00 96.38 113 LYS A CA 1
ATOM 913 C C . LYS A 1 113 ? 0.319 -4.182 16.981 1.00 96.38 113 LYS A C 1
ATOM 915 O O . LYS A 1 113 ? 1.505 -4.497 17.030 1.00 96.38 113 LYS A O 1
ATOM 920 N N . LYS A 1 114 ? -0.637 -5.023 16.579 1.00 95.88 114 LYS A N 1
ATOM 921 C CA . LYS A 1 114 ? -0.403 -6.459 16.347 1.00 95.88 114 LYS A CA 1
ATOM 922 C C . LYS A 1 114 ? -0.445 -6.865 14.878 1.00 95.88 114 LYS A C 1
ATOM 924 O O . LYS A 1 114 ? 0.241 -7.808 14.503 1.00 95.88 114 LYS A O 1
ATOM 929 N N . GLU A 1 115 ? -1.219 -6.169 14.049 1.00 97.12 115 GLU A N 1
ATOM 930 C CA . GLU A 1 115 ? -1.576 -6.653 12.710 1.00 97.12 115 GLU A CA 1
ATOM 931 C C . GLU A 1 115 ? -1.259 -5.677 11.577 1.00 97.12 115 GLU A C 1
ATOM 933 O O . GLU A 1 115 ? -1.014 -6.119 10.453 1.00 97.12 115 GLU A O 1
ATOM 938 N N . LEU A 1 116 ? -1.219 -4.364 11.831 1.00 98.25 116 LEU A N 1
ATOM 939 C CA . LEU A 1 116 ? -1.011 -3.361 10.779 1.00 98.25 116 LEU A CA 1
ATOM 940 C C . LEU A 1 116 ? 0.290 -3.596 9.999 1.00 98.25 116 LEU A C 1
ATOM 942 O O . LEU A 1 116 ? 0.306 -3.477 8.772 1.00 98.25 116 LEU A O 1
ATOM 946 N N . LYS A 1 117 ? 1.358 -4.009 10.693 1.00 98.25 117 LYS A N 1
ATOM 947 C CA . LYS A 1 117 ? 2.640 -4.385 10.082 1.00 98.25 117 LYS A CA 1
ATOM 948 C C . LYS A 1 117 ? 2.470 -5.435 8.979 1.00 98.25 117 LYS A C 1
ATOM 950 O O . LYS A 1 117 ? 3.036 -5.298 7.894 1.00 98.25 117 LYS A O 1
ATOM 955 N N . GLU A 1 118 ? 1.681 -6.470 9.248 1.00 98.12 118 GLU A N 1
ATOM 956 C CA . GLU A 1 118 ? 1.472 -7.603 8.340 1.00 98.12 118 GLU A CA 1
ATOM 957 C C . GLU A 1 118 ? 0.569 -7.255 7.151 1.00 98.12 118 GLU A C 1
ATOM 959 O O . GLU A 1 118 ? 0.553 -7.975 6.152 1.00 98.12 118 GLU A O 1
ATOM 964 N N . HIS A 1 119 ? -0.129 -6.119 7.228 1.00 98.38 119 HIS A N 1
ATOM 965 C CA . HIS A 1 119 ? -1.017 -5.600 6.191 1.00 98.38 119 HIS A CA 1
ATOM 966 C C . HIS A 1 119 ? -0.399 -4.472 5.352 1.00 98.38 119 HIS A C 1
ATOM 968 O O . HIS A 1 119 ? -1.020 -4.031 4.386 1.00 98.38 119 HIS A O 1
ATOM 974 N N . LEU A 1 120 ? 0.830 -4.020 5.640 1.00 98.38 120 LEU A N 1
ATOM 975 C CA . LEU A 1 120 ? 1.462 -2.913 4.904 1.00 98.38 120 LEU A CA 1
ATOM 976 C C . LEU A 1 120 ? 1.559 -3.143 3.390 1.00 98.38 120 LEU A C 1
ATOM 978 O O . LEU A 1 120 ? 1.511 -2.180 2.621 1.00 98.38 120 LEU A O 1
ATOM 982 N N . TYR A 1 121 ? 1.651 -4.404 2.957 1.00 98.31 121 TYR A N 1
ATOM 983 C CA . TYR A 1 121 ? 1.677 -4.764 1.540 1.00 98.31 121 TYR A CA 1
ATOM 984 C C . TYR A 1 121 ? 0.447 -4.250 0.781 1.00 98.31 121 TYR A C 1
ATOM 986 O O . TYR A 1 121 ? 0.554 -3.991 -0.414 1.00 98.31 121 TYR A O 1
ATOM 994 N N . LEU A 1 122 ? -0.700 -4.039 1.442 1.00 98.50 122 LEU A N 1
ATOM 995 C CA . LEU A 1 122 ? -1.905 -3.517 0.794 1.00 98.50 122 LEU A CA 1
ATOM 996 C C . LEU A 1 122 ? -1.635 -2.177 0.100 1.00 98.50 122 LEU A C 1
ATOM 998 O O . LEU A 1 122 ? -2.061 -1.970 -1.034 1.00 98.50 122 LEU A O 1
ATOM 1002 N N . TRP A 1 123 ? -0.850 -1.303 0.731 1.00 98.56 123 TRP A N 1
ATOM 1003 C CA . TRP A 1 123 ? -0.472 0.007 0.192 1.00 98.56 123 TRP A CA 1
ATOM 1004 C C . TRP A 1 123 ? 0.776 -0.028 -0.691 1.00 98.56 123 TRP A C 1
ATOM 1006 O O . TRP A 1 123 ? 1.251 1.020 -1.139 1.00 98.56 123 TRP A O 1
ATOM 1016 N N . GLY A 1 124 ? 1.322 -1.213 -0.949 1.00 97.94 124 GLY A N 1
ATOM 1017 C CA . GLY A 1 124 ? 2.515 -1.390 -1.748 1.00 97.94 124 GLY A CA 1
ATOM 1018 C C . GLY A 1 124 ? 2.314 -1.009 -3.222 1.00 97.94 124 GLY A C 1
ATOM 1019 O O . GLY A 1 124 ? 1.252 -1.198 -3.825 1.00 97.94 124 GLY A O 1
ATOM 1020 N N . LYS A 1 125 ? 3.384 -0.497 -3.828 1.00 97.50 125 LYS A N 1
ATOM 1021 C CA . LYS A 1 125 ? 3.425 -0.066 -5.224 1.00 97.50 125 LYS A CA 1
ATOM 1022 C C . LYS A 1 125 ? 4.567 -0.667 -6.001 1.00 97.50 125 LYS A C 1
ATOM 1024 O O . LYS A 1 125 ? 5.655 -0.866 -5.453 1.00 97.50 125 LYS A O 1
ATOM 1029 N N . ILE A 1 126 ? 4.363 -0.806 -7.303 1.00 97.81 126 ILE A N 1
ATOM 1030 C CA . ILE A 1 126 ? 5.410 -1.197 -8.246 1.00 97.81 126 ILE A CA 1
ATOM 1031 C C . ILE A 1 126 ? 5.667 -0.109 -9.280 1.00 97.81 126 ILE A C 1
ATOM 1033 O O . ILE A 1 126 ? 4.812 0.734 -9.561 1.00 97.81 126 ILE A O 1
ATOM 1037 N N . LYS A 1 127 ? 6.875 -0.120 -9.840 1.00 97.75 127 LYS A N 1
ATOM 1038 C CA . LYS A 1 127 ? 7.276 0.801 -10.903 1.00 97.75 127 LYS A CA 1
ATOM 1039 C C . LYS A 1 127 ? 6.972 0.193 -12.268 1.00 97.75 127 LYS A C 1
ATOM 1041 O O . LYS A 1 127 ? 7.520 -0.852 -12.608 1.00 97.75 127 LYS A O 1
ATOM 1046 N N . VAL A 1 128 ? 6.168 0.872 -13.069 1.00 98.12 128 VAL A N 1
ATOM 1047 C CA . VAL A 1 128 ? 5.836 0.456 -14.440 1.00 98.12 128 VAL A CA 1
ATOM 1048 C C . VAL A 1 128 ? 6.014 1.627 -15.398 1.00 98.12 128 VAL A C 1
ATOM 1050 O O . VAL A 1 128 ? 6.176 2.779 -14.980 1.00 98.12 128 VAL A O 1
ATOM 1053 N N . THR A 1 129 ? 6.002 1.354 -16.695 1.00 97.81 129 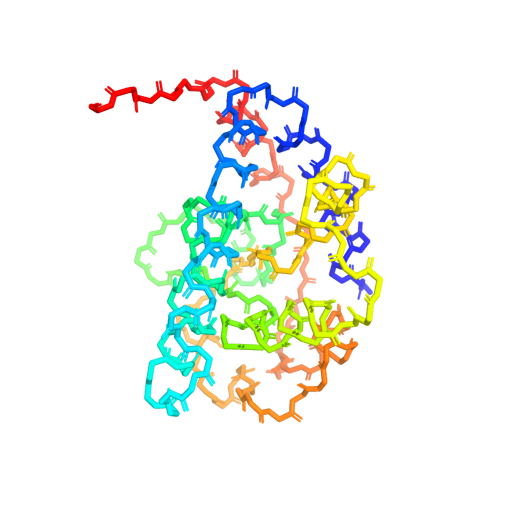THR A N 1
ATOM 1054 C CA . THR A 1 129 ? 5.912 2.416 -17.699 1.00 97.81 129 THR A CA 1
ATOM 1055 C C . THR A 1 129 ? 4.500 3.010 -17.741 1.00 97.81 129 THR A C 1
ATOM 1057 O O . THR A 1 129 ? 3.513 2.368 -17.381 1.00 97.81 129 THR A O 1
ATOM 1060 N N . LYS A 1 130 ? 4.374 4.261 -18.200 1.00 96.38 130 LYS A N 1
ATOM 1061 C CA . LYS A 1 130 ? 3.062 4.903 -18.400 1.00 96.38 130 LYS A CA 1
ATOM 1062 C C . LYS A 1 130 ? 2.215 4.180 -19.455 1.00 96.38 130 LYS A C 1
ATOM 1064 O O . LYS A 1 130 ? 0.993 4.241 -19.379 1.00 96.38 130 LYS A O 1
ATOM 1069 N N . ASP A 1 131 ? 2.853 3.512 -20.417 1.00 95.94 131 ASP A N 1
ATOM 1070 C CA . ASP A 1 131 ? 2.159 2.701 -21.420 1.00 95.94 131 ASP A CA 1
ATOM 1071 C C . ASP A 1 131 ? 1.559 1.430 -20.805 1.00 95.94 131 ASP A C 1
ATOM 1073 O O . ASP A 1 131 ? 0.384 1.133 -21.009 1.00 95.94 131 ASP A O 1
ATOM 1077 N N . GLU A 1 132 ? 2.326 0.741 -19.958 1.00 96.88 132 GLU A N 1
ATOM 1078 C CA . GLU A 1 132 ? 1.842 -0.410 -19.190 1.00 96.88 132 GLU A CA 1
ATOM 1079 C C . GLU A 1 132 ? 0.743 -0.022 -18.194 1.00 96.88 132 GLU A C 1
ATOM 1081 O O . GLU A 1 132 ? -0.152 -0.814 -17.944 1.00 96.88 132 GLU A O 1
ATOM 1086 N N . HIS A 1 133 ? 0.738 1.204 -17.663 1.00 96.19 133 HIS A N 1
ATOM 1087 C CA . HIS A 1 133 ? -0.276 1.670 -16.706 1.00 96.19 133 HIS A CA 1
ATOM 1088 C C . HIS A 1 133 ? -1.642 2.034 -17.333 1.00 96.19 133 HIS A C 1
ATOM 1090 O O . HIS A 1 133 ? -2.489 2.678 -16.708 1.00 96.19 133 HIS A O 1
ATOM 1096 N N . LYS A 1 134 ? -1.886 1.636 -18.583 1.00 93.69 134 LYS A N 1
ATOM 1097 C CA . LYS A 1 134 ? -3.179 1.806 -19.256 1.00 93.69 134 LYS A CA 1
ATOM 1098 C C . LYS A 1 134 ? -4.156 0.688 -18.871 1.00 93.69 134 LYS A C 1
ATOM 1100 O O . LYS A 1 134 ? -3.767 -0.435 -18.565 1.00 93.69 134 LYS A O 1
ATOM 1105 N N . LYS A 1 135 ? -5.462 0.977 -18.940 1.00 89.12 135 LYS A N 1
ATOM 1106 C CA . LYS A 1 135 ? -6.547 0.071 -18.497 1.00 89.12 135 LYS A CA 1
ATOM 1107 C C . LYS A 1 135 ? -6.617 -1.274 -19.238 1.00 89.12 135 LYS A C 1
ATOM 1109 O O . LYS A 1 135 ? -7.181 -2.223 -18.710 1.00 89.12 135 LYS A O 1
ATOM 1114 N N . ASN A 1 136 ? -6.085 -1.353 -20.457 1.00 89.75 136 ASN A N 1
ATOM 1115 C CA . ASN A 1 136 ? -6.009 -2.588 -21.246 1.00 89.75 136 ASN A CA 1
ATOM 1116 C C . ASN A 1 136 ? -4.820 -3.483 -20.852 1.00 89.75 136 ASN A C 1
ATOM 1118 O O . ASN A 1 136 ? -4.777 -4.647 -21.233 1.00 89.75 136 ASN A O 1
ATOM 1122 N N . ARG A 1 137 ? -3.852 -2.932 -20.117 1.00 94.06 137 ARG A N 1
ATOM 1123 C CA . ARG A 1 137 ? -2.635 -3.609 -19.664 1.00 94.06 137 ARG A CA 1
ATOM 1124 C C . ARG A 1 137 ? -2.685 -3.937 -18.175 1.00 94.06 137 ARG A C 1
ATOM 1126 O O . ARG A 1 137 ? -2.200 -4.985 -17.774 1.00 94.06 137 ARG A O 1
ATOM 1133 N N . ILE A 1 138 ? -3.310 -3.077 -17.374 1.00 94.19 138 ILE A N 1
ATOM 1134 C CA . ILE A 1 138 ? -3.583 -3.312 -15.955 1.00 94.19 138 ILE A CA 1
ATOM 1135 C C . ILE A 1 138 ? -5.094 -3.280 -15.752 1.00 94.19 138 ILE A C 1
ATOM 1137 O O . ILE A 1 138 ? -5.723 -2.218 -15.793 1.00 94.19 138 ILE A O 1
ATOM 1141 N N . ILE A 1 139 ? -5.683 -4.457 -15.551 1.00 91.81 139 ILE A N 1
ATOM 1142 C CA . ILE A 1 139 ? -7.132 -4.619 -15.445 1.00 91.81 139 ILE A CA 1
ATOM 1143 C C . ILE A 1 139 ? -7.610 -4.094 -14.088 1.00 91.81 139 ILE A C 1
ATOM 1145 O O . ILE A 1 139 ? -7.277 -4.618 -13.023 1.00 91.81 139 ILE A O 1
ATOM 1149 N N . GLN A 1 140 ? -8.451 -3.066 -14.132 1.00 86.62 140 GLN A N 1
ATOM 1150 C CA . GLN A 1 140 ? -9.014 -2.417 -12.949 1.00 86.62 140 GLN A CA 1
ATOM 1151 C C . GLN A 1 140 ? -10.337 -3.080 -12.533 1.00 86.62 140 GLN A C 1
ATOM 1153 O O . GLN A 1 140 ? -11.119 -3.488 -13.387 1.00 86.62 140 GLN A O 1
ATOM 1158 N N . ASN A 1 141 ? -10.601 -3.150 -11.223 1.00 83.44 141 ASN A N 1
ATOM 1159 C CA . ASN A 1 141 ? -11.900 -3.500 -10.617 1.00 83.44 141 ASN A CA 1
ATOM 1160 C C . ASN A 1 141 ? -12.520 -4.861 -11.006 1.00 83.44 141 ASN A C 1
ATOM 1162 O O . ASN A 1 141 ? -13.730 -5.022 -10.886 1.00 83.44 141 ASN A O 1
ATOM 1166 N N . LYS A 1 142 ? -11.728 -5.834 -11.475 1.00 90.06 142 LYS A N 1
ATOM 1167 C CA . LYS A 1 142 ? -12.220 -7.195 -11.790 1.00 90.06 142 LYS A CA 1
ATOM 1168 C C . LYS A 1 142 ? -11.645 -8.305 -10.913 1.00 90.06 142 LYS A C 1
ATOM 1170 O O . LYS A 1 142 ? -12.260 -9.352 -10.791 1.00 90.06 142 LYS A O 1
ATOM 1175 N N . HIS A 1 143 ? -10.468 -8.080 -10.339 1.00 94.88 143 HIS A N 1
ATOM 1176 C CA . HIS A 1 143 ? -9.704 -9.109 -9.641 1.00 94.88 143 HIS A CA 1
ATOM 1177 C C . HIS A 1 143 ? -9.929 -9.040 -8.130 1.00 94.88 143 HIS A C 1
ATOM 1179 O O . HIS A 1 143 ? -10.021 -7.943 -7.567 1.00 94.88 143 HIS A O 1
ATOM 1185 N N . THR A 1 144 ? -9.968 -10.203 -7.480 1.00 96.69 144 THR A N 1
ATOM 1186 C CA . THR A 1 144 ? -9.978 -10.316 -6.016 1.00 96.69 144 THR A CA 1
ATOM 1187 C C . THR A 1 144 ? -8.647 -9.850 -5.414 1.00 96.69 144 THR A C 1
ATOM 1189 O O . THR A 1 144 ? -7.683 -9.558 -6.129 1.00 96.69 144 THR A O 1
ATOM 1192 N N . LEU A 1 145 ? -8.583 -9.761 -4.081 1.00 97.00 145 LEU A N 1
ATOM 1193 C CA . LEU A 1 145 ? -7.341 -9.422 -3.387 1.00 97.00 145 LEU A CA 1
ATOM 1194 C C . LEU A 1 145 ? -6.230 -10.434 -3.710 1.00 97.00 145 LEU A C 1
ATOM 1196 O O . LEU A 1 145 ? -5.145 -10.024 -4.117 1.00 97.00 145 LEU A O 1
ATOM 1200 N N . ASP A 1 146 ? -6.522 -11.732 -3.620 1.00 97.56 146 ASP A N 1
ATOM 1201 C CA . ASP A 1 146 ? -5.548 -12.801 -3.874 1.00 97.56 146 ASP A CA 1
ATOM 1202 C C . ASP A 1 146 ? -5.036 -12.786 -5.315 1.00 97.56 146 ASP A C 1
ATOM 1204 O O . ASP A 1 146 ? -3.830 -12.835 -5.555 1.00 97.56 146 ASP A O 1
ATOM 1208 N N . GLN A 1 147 ? -5.933 -12.595 -6.284 1.00 97.75 147 GLN A N 1
ATOM 1209 C CA . GLN A 1 147 ? -5.551 -12.459 -7.691 1.00 97.75 147 GLN A CA 1
ATOM 1210 C C . GLN A 1 147 ? -4.640 -11.246 -7.925 1.00 97.75 147 GLN A C 1
ATOM 1212 O O . GLN A 1 147 ? -3.718 -11.276 -8.744 1.00 97.75 147 GLN A O 1
ATOM 1217 N N . LYS A 1 148 ? -4.862 -10.149 -7.190 1.00 98.00 148 LYS A N 1
ATOM 1218 C CA . LYS A 1 148 ? -3.997 -8.966 -7.253 1.00 98.00 148 LYS A CA 1
ATOM 1219 C C . LYS A 1 148 ? -2.642 -9.203 -6.605 1.00 98.00 148 LYS A C 1
ATOM 1221 O O . LYS A 1 148 ? -1.641 -8.774 -7.177 1.00 98.00 148 LYS A O 1
ATOM 1226 N N . ILE A 1 149 ? -2.600 -9.914 -5.480 1.00 98.00 149 ILE A N 1
ATOM 1227 C CA . ILE A 1 149 ? -1.359 -10.354 -4.832 1.00 98.00 149 ILE A CA 1
ATOM 1228 C C . ILE A 1 149 ? -0.548 -11.262 -5.777 1.00 98.00 149 ILE A C 1
ATOM 1230 O O . ILE A 1 149 ? 0.678 -11.159 -5.820 1.00 98.00 149 ILE A O 1
ATOM 1234 N N . ASN A 1 150 ? -1.217 -12.087 -6.584 1.00 98.06 150 ASN A N 1
ATOM 1235 C CA . ASN A 1 150 ? -0.595 -12.954 -7.590 1.00 98.06 150 ASN A CA 1
ATOM 1236 C C . ASN A 1 150 ? -0.371 -12.276 -8.957 1.00 98.06 150 ASN A C 1
ATOM 1238 O O . ASN A 1 150 ? 0.027 -12.938 -9.913 1.00 98.06 150 ASN A O 1
ATOM 1242 N N . PHE A 1 151 ? -0.582 -10.958 -9.057 1.00 97.62 151 PHE A N 1
ATOM 1243 C CA . PHE A 1 151 ? -0.370 -10.152 -10.267 1.00 97.62 151 PHE A CA 1
ATOM 1244 C C . PHE A 1 151 ? -1.228 -10.516 -11.492 1.00 97.62 151 PHE A C 1
ATOM 1246 O O . PHE A 1 151 ? -0.930 -10.057 -12.592 1.00 97.62 151 PHE A O 1
ATOM 1253 N N . GLU A 1 152 ? -2.337 -11.240 -11.332 1.00 97.12 152 GLU A N 1
ATOM 1254 C CA . GLU A 1 152 ? -3.183 -11.700 -12.455 1.00 97.12 152 GLU A CA 1
ATOM 1255 C C . GLU A 1 152 ? -3.760 -10.552 -13.302 1.00 97.12 152 GLU A C 1
ATOM 1257 O O . GLU A 1 152 ? -4.061 -10.703 -14.480 1.00 97.12 152 GLU A O 1
ATOM 1262 N N . HIS A 1 153 ? -3.857 -9.361 -12.715 1.00 96.56 153 HIS A N 1
ATOM 1263 C CA . HIS A 1 153 ? -4.353 -8.162 -13.378 1.00 96.56 153 HIS A CA 1
ATOM 1264 C C . HIS A 1 153 ? -3.346 -7.472 -14.312 1.00 96.56 153 HIS A C 1
ATOM 1266 O O . HIS A 1 153 ? -3.734 -6.523 -14.998 1.00 96.56 153 HIS A O 1
ATOM 1272 N N . TYR A 1 154 ? -2.084 -7.910 -14.346 1.00 97.12 154 TYR A N 1
ATOM 1273 C CA . TYR A 1 154 ? -1.044 -7.378 -15.228 1.00 97.12 154 TYR A CA 1
ATOM 1274 C C . TYR A 1 154 ? -0.951 -8.198 -16.526 1.00 97.12 154 TYR A C 1
ATOM 1276 O O . TYR A 1 154 ? -0.351 -9.269 -16.578 1.00 97.12 154 TYR A O 1
ATOM 1284 N N . MET A 1 155 ? -1.500 -7.665 -17.615 1.00 96.06 155 MET A N 1
ATOM 1285 C CA . MET A 1 155 ? -1.623 -8.361 -18.898 1.00 96.06 155 MET A CA 1
ATOM 1286 C C . MET A 1 155 ? -0.365 -8.222 -19.756 1.00 96.06 155 MET A C 1
ATOM 1288 O O . MET A 1 155 ? -0.125 -7.193 -20.399 1.00 96.06 155 MET A O 1
ATOM 1292 N N . GLY A 1 156 ? 0.424 -9.297 -19.806 1.00 92.44 156 GLY A N 1
ATOM 1293 C CA . GLY A 1 156 ? 1.641 -9.359 -20.618 1.00 92.44 156 GLY A CA 1
ATOM 1294 C C . GLY A 1 156 ? 2.759 -8.450 -20.105 1.00 92.44 156 GLY A C 1
ATOM 1295 O O . GLY A 1 156 ? 3.590 -7.998 -20.891 1.00 92.44 156 GLY A O 1
ATOM 1296 N N . ILE A 1 157 ? 2.770 -8.154 -18.802 1.00 96.19 157 ILE A N 1
ATOM 1297 C CA . ILE A 1 157 ? 3.812 -7.357 -18.152 1.00 96.19 157 ILE A CA 1
ATOM 1298 C C . ILE A 1 157 ? 4.682 -8.307 -17.334 1.00 96.19 157 ILE A C 1
ATOM 1300 O O . ILE A 1 157 ? 4.249 -8.870 -16.333 1.00 96.19 157 ILE A O 1
ATOM 1304 N N . ALA A 1 158 ? 5.931 -8.477 -17.755 1.00 96.62 158 ALA A N 1
ATOM 1305 C CA . ALA A 1 158 ? 6.894 -9.263 -16.999 1.00 96.62 158 ALA A CA 1
ATOM 1306 C C . ALA A 1 158 ? 7.401 -8.453 -15.797 1.00 96.62 158 ALA A C 1
ATOM 1308 O O . ALA A 1 158 ? 7.988 -7.384 -15.980 1.00 96.62 158 ALA A O 1
ATOM 1309 N N . LEU A 1 159 ? 7.201 -8.968 -14.585 1.00 97.81 159 LEU A N 1
ATOM 1310 C CA . LEU A 1 159 ? 7.612 -8.326 -13.335 1.00 97.81 159 LEU A CA 1
ATOM 1311 C C . LEU A 1 159 ? 8.952 -8.874 -12.826 1.00 97.81 159 LEU A C 1
ATOM 1313 O O . LEU A 1 159 ? 9.288 -10.039 -13.048 1.00 97.81 159 LEU A O 1
ATOM 1317 N N . CYS A 1 160 ? 9.730 -8.025 -12.158 1.00 97.56 160 CYS A N 1
ATOM 1318 C CA . CYS A 1 160 ? 11.014 -8.367 -11.552 1.00 97.56 160 CYS A CA 1
ATOM 1319 C C . CYS A 1 160 ? 11.359 -7.453 -10.366 1.00 97.56 160 CYS A C 1
ATOM 1321 O O . CYS A 1 160 ? 10.815 -6.355 -10.214 1.00 97.56 160 CYS A O 1
ATOM 1323 N N . THR A 1 161 ? 12.322 -7.889 -9.559 1.00 97.69 161 THR A N 1
ATOM 1324 C CA . THR A 1 161 ? 12.901 -7.103 -8.464 1.00 97.69 161 THR A CA 1
ATOM 1325 C C . THR A 1 161 ? 13.914 -6.084 -8.994 1.00 97.69 161 THR A C 1
ATOM 1327 O O . THR A 1 161 ? 14.744 -6.404 -9.842 1.00 97.69 161 THR A O 1
ATOM 1330 N N . ASP A 1 162 ? 13.847 -4.844 -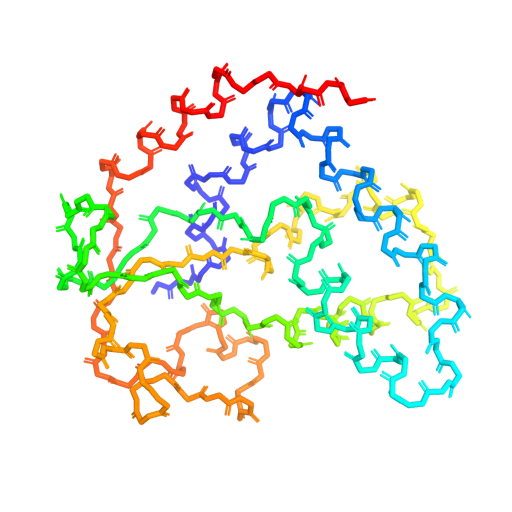8.508 1.00 97.50 162 ASP A N 1
ATOM 1331 C CA . ASP A 1 162 ? 14.819 -3.777 -8.772 1.00 97.50 162 ASP A CA 1
ATOM 1332 C C . ASP A 1 162 ? 15.635 -3.518 -7.498 1.00 97.50 162 ASP A C 1
ATOM 1334 O O . ASP A 1 162 ? 15.292 -2.666 -6.674 1.00 97.50 162 ASP A O 1
ATOM 1338 N N . GLU A 1 163 ? 16.738 -4.253 -7.344 1.00 97.44 163 GLU A N 1
ATOM 1339 C CA . GLU A 1 163 ? 17.636 -4.156 -6.180 1.00 97.44 163 GLU A CA 1
ATOM 1340 C C . GLU A 1 163 ? 18.152 -2.726 -5.957 1.00 97.44 163 GLU A C 1
ATOM 1342 O O . GLU A 1 163 ? 18.250 -2.249 -4.825 1.00 97.44 163 GLU A O 1
ATOM 1347 N N . LYS A 1 164 ? 18.393 -1.968 -7.037 1.00 96.31 164 LYS A N 1
ATOM 1348 C CA . LYS A 1 164 ? 18.805 -0.560 -6.931 1.00 96.31 164 LYS A CA 1
ATOM 1349 C C . LYS A 1 164 ? 17.682 0.312 -6.375 1.00 96.31 164 LYS A C 1
ATOM 1351 O O . LYS A 1 164 ? 17.940 1.309 -5.702 1.00 96.31 164 LYS A O 1
ATOM 1356 N N . GLN A 1 165 ? 16.423 0.019 -6.697 1.00 96.06 165 GLN A N 1
ATOM 1357 C CA . GLN A 1 165 ? 15.276 0.701 -6.098 1.00 96.06 165 GLN A CA 1
ATOM 1358 C C . GLN A 1 165 ? 15.108 0.339 -4.621 1.00 96.06 165 GLN A C 1
ATOM 1360 O O . GLN A 1 165 ? 14.814 1.244 -3.840 1.00 96.06 165 GLN A O 1
ATOM 1365 N N . ILE A 1 166 ? 15.305 -0.929 -4.250 1.00 97.75 166 ILE A N 1
ATOM 1366 C CA . ILE A 1 166 ? 15.262 -1.379 -2.851 1.00 97.75 166 ILE A CA 1
ATOM 1367 C C . ILE A 1 166 ? 16.311 -0.631 -2.033 1.00 97.75 166 ILE A C 1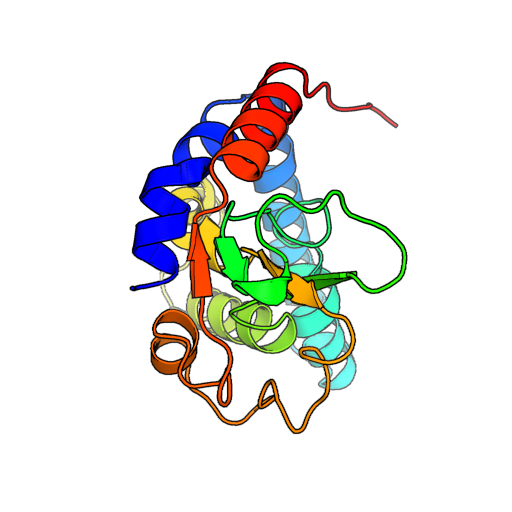
ATOM 1369 O O . ILE A 1 166 ? 15.967 -0.013 -1.029 1.00 97.75 166 ILE A O 1
ATOM 1373 N N . GLU A 1 167 ? 17.562 -0.612 -2.493 1.00 97.56 167 GLU A N 1
ATOM 1374 C CA . GLU A 1 167 ? 18.656 0.049 -1.778 1.00 97.56 167 GLU A CA 1
ATOM 1375 C C . GLU A 1 167 ? 18.400 1.552 -1.608 1.00 97.56 167 GLU A C 1
ATOM 1377 O O . GLU A 1 167 ? 18.484 2.091 -0.504 1.00 97.56 167 GLU A O 1
ATOM 1382 N N . ARG A 1 168 ? 17.975 2.236 -2.679 1.00 95.62 168 ARG A N 1
ATOM 1383 C CA . ARG A 1 168 ? 17.599 3.659 -2.605 1.00 95.62 168 ARG A CA 1
ATOM 1384 C C . ARG A 1 168 ? 16.472 3.912 -1.612 1.00 95.62 168 ARG A C 1
ATOM 1386 O O . ARG A 1 168 ? 16.499 4.919 -0.907 1.00 95.62 168 ARG A O 1
ATOM 1393 N N . GLU A 1 169 ? 15.478 3.030 -1.566 1.00 96.12 169 GLU A N 1
ATOM 1394 C CA . GLU A 1 169 ? 14.363 3.186 -0.639 1.00 96.12 169 GLU A CA 1
ATOM 1395 C C . GLU A 1 169 ? 14.796 2.932 0.806 1.00 96.12 169 GLU A C 1
ATOM 1397 O O . GLU A 1 169 ? 14.458 3.728 1.675 1.00 96.12 169 GLU A O 1
ATOM 1402 N N . LYS A 1 170 ? 15.628 1.917 1.071 1.00 97.56 170 LYS A N 1
ATOM 1403 C CA . LYS A 1 170 ? 16.215 1.687 2.401 1.00 97.56 170 LYS A CA 1
ATOM 1404 C C . LYS A 1 170 ? 17.037 2.886 2.876 1.00 97.56 170 LYS A C 1
ATOM 1406 O O . LYS A 1 170 ? 16.900 3.304 4.024 1.00 97.56 170 LYS A O 1
ATOM 1411 N N . GLN A 1 171 ? 17.837 3.492 1.998 1.00 97.38 171 GLN A N 1
ATOM 1412 C CA . GLN A 1 171 ? 18.587 4.711 2.318 1.00 97.38 171 GLN A CA 1
ATOM 1413 C C . GLN A 1 171 ? 17.671 5.903 2.610 1.00 97.38 171 GLN A C 1
ATOM 1415 O O . GLN A 1 171 ? 17.940 6.666 3.540 1.00 97.38 171 GLN A O 1
ATOM 1420 N N . TYR A 1 172 ? 16.591 6.060 1.841 1.00 95.12 172 TYR A N 1
ATOM 1421 C CA . TYR A 1 172 ? 15.573 7.077 2.097 1.00 95.12 172 TYR A CA 1
ATOM 1422 C C . TYR A 1 172 ? 14.902 6.865 3.460 1.00 95.12 172 TYR A C 1
ATOM 1424 O O . TYR A 1 172 ? 14.850 7.800 4.254 1.00 95.12 172 TYR A O 1
ATOM 1432 N N . ILE A 1 173 ? 14.460 5.639 3.756 1.00 96.06 173 ILE A N 1
ATOM 1433 C CA . ILE A 1 173 ? 13.829 5.276 5.029 1.00 96.06 173 ILE A CA 1
ATOM 1434 C C . ILE A 1 173 ? 14.795 5.517 6.193 1.00 96.06 173 ILE A C 1
ATOM 1436 O O . ILE A 1 173 ? 14.407 6.104 7.195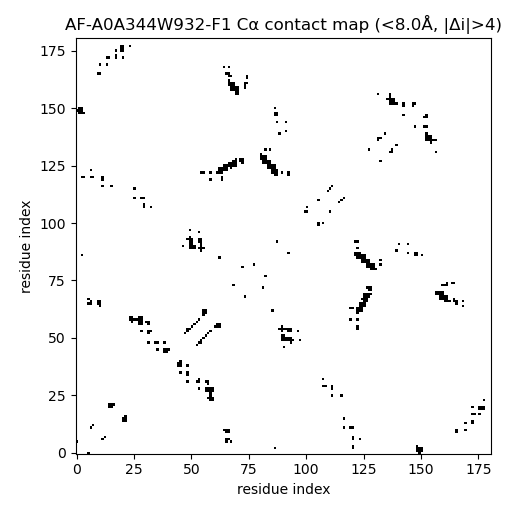 1.00 96.06 173 ILE A O 1
ATOM 1440 N N . LYS A 1 174 ? 16.073 5.144 6.066 1.00 95.69 174 LYS A N 1
ATOM 1441 C CA . LYS A 1 174 ? 17.085 5.379 7.111 1.00 95.69 174 LYS A CA 1
ATOM 1442 C C . LYS A 1 174 ? 17.272 6.867 7.428 1.00 95.69 174 LYS A C 1
ATOM 1444 O O . LYS A 1 174 ? 17.514 7.219 8.575 1.00 95.69 174 LYS A O 1
ATOM 1449 N N . LYS A 1 175 ? 17.168 7.731 6.415 1.00 95.38 175 LYS A N 1
ATOM 1450 C CA . LYS A 1 175 ? 17.303 9.192 6.539 1.00 95.38 175 LYS A CA 1
ATOM 1451 C C . LYS A 1 175 ? 15.968 9.900 6.775 1.00 95.38 175 LYS A C 1
ATOM 1453 O O . LYS A 1 175 ? 15.934 11.129 6.781 1.00 95.38 175 LYS A O 1
ATOM 1458 N N . PHE A 1 176 ? 14.869 9.158 6.894 1.00 93.12 176 PHE A N 1
ATOM 1459 C CA . PHE A 1 176 ? 13.555 9.751 7.044 1.00 93.12 176 PHE A CA 1
ATOM 1460 C C . PHE A 1 176 ? 13.471 10.501 8.367 1.00 93.12 176 PHE A C 1
ATOM 1462 O O . PHE A 1 176 ? 13.674 9.924 9.435 1.00 93.12 176 PHE A O 1
ATOM 1469 N N . VAL A 1 177 ? 13.142 11.785 8.259 1.00 87.50 177 VAL A N 1
ATOM 1470 C CA . VAL A 1 177 ? 12.804 12.641 9.386 1.00 87.50 177 VAL A CA 1
ATOM 1471 C C . VAL A 1 177 ? 11.418 13.202 9.120 1.00 87.50 177 VAL A C 1
ATOM 1473 O O . VAL A 1 177 ? 11.175 13.822 8.076 1.00 87.50 177 VAL A O 1
ATOM 1476 N N . ARG A 1 178 ? 10.504 12.962 10.053 1.00 80.38 178 ARG A N 1
ATOM 1477 C CA . ARG A 1 178 ? 9.153 13.499 10.031 1.00 80.38 178 ARG A CA 1
ATOM 1478 C C . ARG A 1 178 ? 9.240 15.016 10.161 1.00 80.38 178 ARG A C 1
ATOM 1480 O O . ARG A 1 178 ? 9.803 15.540 11.118 1.00 80.38 178 ARG A O 1
ATOM 1487 N N . LYS A 1 179 ? 8.681 15.732 9.187 1.00 74.50 179 LYS A N 1
ATOM 1488 C CA . LYS A 1 179 ? 8.489 17.177 9.315 1.00 74.50 179 LYS A CA 1
ATOM 1489 C C . LYS A 1 179 ? 7.250 17.392 10.174 1.00 74.50 179 LYS A C 1
ATOM 1491 O O . LYS A 1 179 ? 6.156 17.030 9.747 1.00 74.50 179 LYS A O 1
ATOM 1496 N N . LEU A 1 180 ? 7.436 17.923 11.376 1.00 65.69 180 LEU A N 1
ATOM 1497 C CA . LEU A 1 180 ? 6.336 18.463 12.166 1.00 65.69 180 LEU A CA 1
ATOM 1498 C C . LEU A 1 180 ? 5.888 19.752 11.466 1.00 65.69 180 LEU A C 1
ATOM 1500 O O . LEU A 1 180 ? 6.723 20.613 11.181 1.00 65.69 180 LEU A O 1
ATOM 1504 N N . GLY A 1 181 ? 4.619 19.790 11.067 1.00 52.50 181 GLY A N 1
ATOM 1505 C CA . GLY A 1 181 ? 3.960 20.969 10.508 1.00 52.50 181 GLY A CA 1
ATOM 1506 C C . GLY A 1 181 ? 3.193 21.713 11.582 1.00 52.50 181 GLY A C 1
ATOM 1507 O O . GLY A 1 181 ? 2.834 21.056 12.585 1.00 52.50 181 GLY A O 1
#

Radius of gyration: 16.19 Å; Cα contacts (8 Å, |Δi|>4): 280; chains: 1; bounding box: 42×35×40 Å

pLDDT: mean 95.06, std 5.53, range [52.5, 98.56]

Foldseek 3Di:
DFLLVLLLVQPLCLQCVQPQLLVQQLVLLVVLLVLCVVQVPDPVSLQCSQQPRQLQQNRHHRFDERQKEFPVCAPPDDDAFKDKDQLCHSNNRSVVVVVQCPPPPDDSVCCSVPPVSSVSSNRYIYMYTPVCVDCVQAPPPPDHNRCSSVVVRGHPTHMDGRVVVSVVSSVCSVPDDDDDD

Mean predicted aligned error: 3.23 Å

Sequence (181 aa):
MNFKDEFNKNLRDAYWGNAQMREEIEENFRSACKQYNAAKTPYNQLSGWRKNQMGGRGVGRRGLKSGLCSKNALNKIMKDGLTWDHVIGITKIGETIEEIINKEEFDRESFIKKELKEHLYLWGKIKVTKDEHKKNRIIQNKHTLDQKINFEHYMGIALCTDEKQIEREKQYIKKFVRKLG